Protein AF-0000000084598081 (afdb_homodimer)

Nearest PDB structures (foldseek):
  5nyl-assembly1_A  TM=6.610E-01  e=3.450E-06  Populus tremula x Populus tremuloides
  6g61-assembly1_A  TM=7.175E-01  e=1.047E-05  Arabidopsis thaliana
  6g62-assembly1_A  TM=6.930E-01  e=8.065E-06  Arabidopsis thaliana
  5nym-assembly1_A  TM=6.444E-01  e=9.044E-05  Populus tremula x Populus tremuloides
  5nyo-assembly1_A  TM=6.193E-01  e=6.111E-05  Popul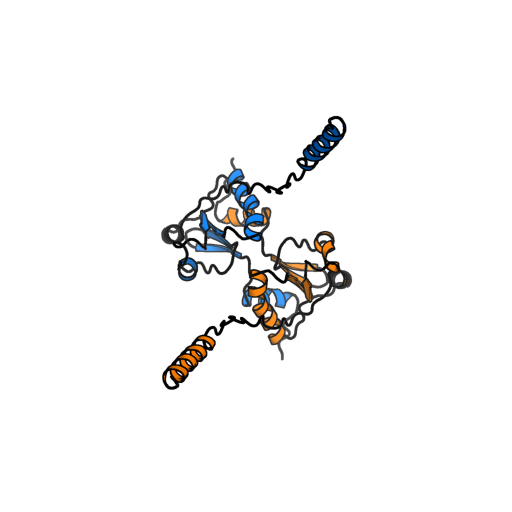us tremula x Populus tremuloides

Foldseek 3Di:
DPPVPPVPPVVPPPVPDDCPVVPVCPVLPDAPAAEDEPVVVLVCLVQQHWAKEWEDADPDPVCSVCRVVVRVVCVVPVGHYYYYYCPDPRHVCVCVSPPVQDDPTKMFGGGRSRTDDMDDPDDDDVRVVVVVCVVPVPPPPD/DPVVPPVVVVVVPPVPPDCPVVPVCPVLPDAPAAEDEPVVVLVCLVQQHWAKEWEDADPDPVCSVCRVVNRVVCVVPVGHYYYYYCPDPRHVCVCVSPPVQDDPTKMFGGGRSRTDDMDDPDDDDVRVVVVVCVVPVPPPPD

Organism: NCBI:txid1246626

Solvent-accessible surface area (backbone atoms only — not comparable to full-atom values): 16503 Å² total; per-residue (Å²): 128,69,77,74,59,62,68,66,59,64,67,63,61,64,77,68,60,72,79,63,70,72,61,77,64,69,65,74,66,80,76,72,56,44,78,51,51,51,62,57,53,49,52,38,32,74,68,38,38,61,46,36,38,37,36,36,53,92,92,35,70,60,35,60,66,40,44,60,45,55,35,50,49,29,68,75,67,69,52,77,38,38,25,31,52,54,80,41,79,83,22,62,54,38,58,70,70,66,69,69,61,87,60,61,29,27,35,40,34,17,46,58,39,38,77,76,49,68,50,49,28,63,76,54,59,68,62,49,52,57,56,47,37,72,47,45,69,69,70,68,86,120,128,70,77,70,58,62,66,62,59,62,63,62,62,62,72,68,59,71,76,63,70,70,62,76,64,69,66,76,69,80,77,70,55,46,78,49,51,51,63,56,53,49,53,38,33,74,69,38,39,59,48,37,39,36,36,33,52,92,91,35,70,61,35,60,66,39,44,61,46,54,34,50,49,29,70,74,66,68,53,76,38,40,26,31,50,54,80,40,79,85,23,64,54,38,60,70,71,66,70,69,61,86,60,63,30,29,36,41,35,17,46,58,38,38,78,76,50,68,49,49,27,63,75,54,60,67,62,49,51,56,56,48,36,74,49,46,69,69,71,68,84,123

pLDDT: mean 80.12, std 22.17, range [25.16, 98.38]

Sequence (284 aa):
MKKITVILAAILTMVFIGFVSVSNLVATEASLYKTVTSDLLKEKQENQDSFIAYFYQKNCAPCQQVRPIINDYIEETQNEVLAVDINEDENKNLLIEGFDINSTPIVIFVDSGKEQERFSSVFGEEEFKERASKVYSNDGVNMKKITVILAAILTMVFIGFVSVSNLVATEASLYKTVTSDLLKEKQENQDSFIAYFYQKNCAPCQQVRPIINDYIEETQNEVLAVDINEDENKNLLIEGFDINSTPIVIFVDSGKEQERFSSVFGEEEFKERASKVYSNDGVN

Structure (mmCIF, N/CA/C/O backbone):
data_AF-0000000084598081-model_v1
#
loop_
_entity.id
_entity.type
_entity.pdbx_description
1 polymer Thioredoxin
#
loop_
_atom_site.group_PDB
_atom_site.id
_atom_site.type_symbol
_atom_site.label_atom_id
_atom_site.label_alt_id
_atom_site.label_comp_id
_atom_site.label_asym_id
_atom_site.label_entity_id
_atom_site.label_seq_id
_atom_site.pdbx_PDB_ins_code
_atom_site.Cartn_x
_atom_site.Cartn_y
_atom_site.Cartn_z
_atom_site.occupancy
_atom_site.B_iso_or_equiv
_atom_site.auth_seq_id
_atom_site.auth_comp_id
_atom_site.auth_asym_id
_atom_site.auth_atom_id
_atom_site.pdbx_PDB_model_num
ATOM 1 N N . MET A 1 1 ? 54.438 30.906 -38.062 1 28.55 1 MET A N 1
ATOM 2 C CA . MET A 1 1 ? 54.062 31 -36.656 1 28.55 1 MET A CA 1
ATOM 3 C C . MET A 1 1 ? 52.562 31.219 -36.531 1 28.55 1 MET A C 1
ATOM 5 O O . MET A 1 1 ? 51.938 30.672 -35.625 1 28.55 1 MET A O 1
ATOM 9 N N . LYS A 1 2 ? 51.938 32.281 -37.188 1 32.69 2 LYS A N 1
ATOM 10 C CA . LYS A 1 2 ? 50.719 32.875 -36.688 1 32.69 2 LYS A CA 1
ATOM 11 C C . LYS A 1 2 ? 49.5 32.125 -37.219 1 32.69 2 LYS A C 1
ATOM 13 O O . LYS A 1 2 ? 48.406 32.25 -36.656 1 32.69 2 LYS A O 1
ATOM 18 N N . LYS A 1 3 ? 49.5 31.703 -38.406 1 41.25 3 LYS A N 1
ATOM 19 C CA . LYS A 1 3 ? 48.25 31.234 -39 1 41.25 3 LYS A CA 1
ATOM 20 C C . LYS A 1 3 ? 47.812 29.922 -38.406 1 41.25 3 LYS A C 1
ATOM 22 O O . LYS A 1 3 ? 46.719 29.422 -38.688 1 41.25 3 LYS A O 1
ATOM 27 N N . ILE A 1 4 ? 48.75 29.172 -37.875 1 40.97 4 ILE A N 1
ATOM 28 C CA . ILE A 1 4 ? 48.375 27.875 -37.344 1 40.97 4 ILE A CA 1
ATOM 29 C C . ILE A 1 4 ? 47.594 28.078 -36.031 1 40.97 4 ILE A C 1
ATOM 31 O O . ILE A 1 4 ? 47.062 27.109 -35.469 1 40.97 4 ILE A O 1
ATOM 35 N N . THR A 1 5 ? 47.625 29.359 -35.438 1 37.22 5 THR A N 1
ATOM 36 C CA . THR A 1 5 ? 47.062 29.516 -34.094 1 37.22 5 THR A CA 1
ATOM 37 C C . THR A 1 5 ? 45.562 29.609 -34.125 1 37.22 5 THR A C 1
ATOM 39 O O . THR A 1 5 ? 44.875 29.516 -33.094 1 37.22 5 THR A O 1
ATOM 42 N N . VAL A 1 6 ? 44.969 29.891 -35.312 1 41.31 6 VAL A N 1
ATOM 43 C CA . VAL A 1 6 ? 43.594 30.312 -35.25 1 41.31 6 VAL A CA 1
ATOM 44 C C . VAL A 1 6 ? 42.688 29.078 -35.125 1 41.31 6 VAL A C 1
ATOM 46 O O . VAL A 1 6 ? 41.531 29.188 -34.656 1 41.31 6 VAL A O 1
ATOM 49 N N . ILE A 1 7 ? 43.156 27.906 -35.594 1 40.94 7 ILE A N 1
ATOM 50 C CA . ILE A 1 7 ? 42.219 26.812 -35.75 1 40.94 7 ILE A CA 1
ATOM 51 C C . ILE A 1 7 ? 41.906 26.219 -34.375 1 40.94 7 ILE A C 1
ATOM 53 O O . ILE A 1 7 ? 40.875 25.562 -34.188 1 40.94 7 ILE A O 1
ATOM 57 N N . LEU A 1 8 ? 42.812 26.422 -33.406 1 41.03 8 LEU A N 1
ATOM 58 C CA . LEU A 1 8 ? 42.594 25.656 -32.188 1 41.03 8 LEU A CA 1
ATOM 59 C C . LEU A 1 8 ? 41.469 26.25 -31.375 1 41.03 8 LEU A C 1
ATOM 61 O O . LEU A 1 8 ? 40.969 25.594 -30.453 1 41.03 8 LEU A O 1
ATOM 65 N N . ALA A 1 9 ? 41.25 27.531 -31.531 1 43.12 9 ALA A N 1
ATOM 66 C CA . ALA A 1 9 ? 40.375 28.172 -30.578 1 43.12 9 ALA A CA 1
ATOM 67 C C . ALA A 1 9 ? 38.906 27.797 -30.844 1 43.12 9 ALA A C 1
ATOM 69 O O . ALA A 1 9 ? 38.094 27.781 -29.938 1 43.12 9 ALA A O 1
ATOM 70 N N . ALA A 1 10 ? 38.625 27.5 -32.094 1 43.47 10 ALA A N 1
ATOM 71 C CA . ALA A 1 10 ? 37.188 27.406 -32.375 1 43.47 10 ALA A CA 1
ATOM 72 C C . ALA A 1 10 ? 36.594 26.125 -31.781 1 43.47 10 ALA A C 1
ATOM 74 O O . ALA A 1 10 ? 35.375 26.016 -31.625 1 43.47 10 ALA A O 1
ATOM 75 N N . ILE A 1 11 ? 37.438 25.109 -31.688 1 44.22 11 ILE A N 1
ATOM 76 C CA . ILE A 1 11 ? 36.781 23.844 -31.375 1 44.22 11 ILE A CA 1
ATOM 77 C C . ILE A 1 11 ? 36.344 23.844 -29.906 1 44.22 11 ILE A C 1
ATOM 79 O O . ILE A 1 11 ? 35.625 22.969 -29.469 1 44.22 11 ILE A O 1
ATOM 83 N N . LEU A 1 12 ? 36.969 24.781 -29.109 1 40.53 12 LEU A N 1
ATOM 84 C CA . LEU A 1 12 ? 36.719 24.625 -27.688 1 40.53 12 LEU A CA 1
ATOM 85 C C . LEU A 1 12 ? 35.281 24.984 -27.344 1 40.53 12 LEU A C 1
ATOM 87 O O . LEU A 1 12 ? 34.781 24.578 -26.281 1 40.53 12 LEU A O 1
ATOM 91 N N . THR A 1 13 ? 34.75 25.969 -28.094 1 45.19 13 THR A N 1
ATOM 92 C CA . THR A 1 13 ? 33.531 26.547 -27.531 1 45.19 13 THR A CA 1
ATOM 93 C C . THR A 1 13 ? 32.375 25.547 -27.609 1 45.19 13 THR A C 1
ATOM 95 O O . THR A 1 13 ? 31.344 25.734 -26.953 1 45.19 13 THR A O 1
AT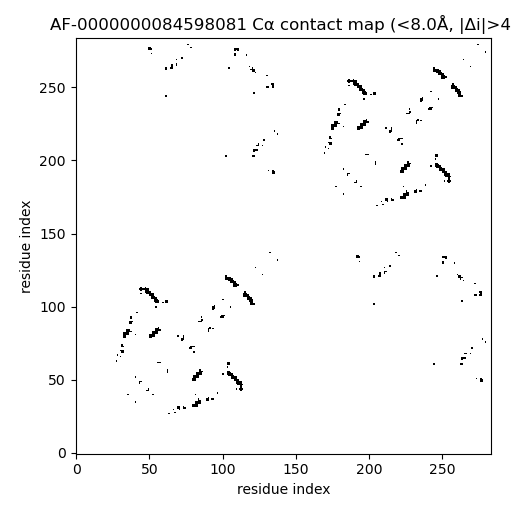OM 98 N N . MET A 1 14 ? 32.375 24.703 -28.672 1 40.72 14 MET A N 1
ATOM 99 C CA . MET A 1 14 ? 31.062 24.109 -28.891 1 40.72 14 MET A CA 1
ATOM 100 C C . MET A 1 14 ? 30.703 23.156 -27.75 1 40.72 14 MET A C 1
ATOM 102 O O . MET A 1 14 ? 29.594 22.625 -27.719 1 40.72 14 MET A O 1
ATOM 106 N N . VAL A 1 15 ? 31.75 22.5 -27.281 1 44.03 15 VAL A N 1
ATOM 107 C CA . VAL A 1 15 ? 31.344 21.406 -26.406 1 44.03 15 VAL A CA 1
ATOM 108 C C . VAL A 1 15 ? 30.672 21.969 -25.156 1 44.03 15 VAL A C 1
ATOM 110 O O . VAL A 1 15 ? 30.281 21.203 -24.266 1 44.03 15 VAL A O 1
ATOM 113 N N . PHE A 1 16 ? 30.766 23.266 -24.938 1 41.84 16 PHE A N 1
ATOM 114 C CA . PHE A 1 16 ? 30.125 23.672 -23.703 1 41.84 16 PHE A CA 1
ATOM 115 C C . PHE A 1 16 ? 28.625 23.469 -23.781 1 41.84 16 PHE A C 1
ATOM 117 O O . PHE A 1 16 ? 27.875 23.906 -22.891 1 41.84 16 PHE A O 1
ATOM 124 N N . ILE A 1 17 ? 28.125 23.312 -25.047 1 41.38 17 ILE A N 1
ATOM 125 C CA . ILE A 1 17 ? 26.672 23.453 -25.016 1 41.38 17 ILE A CA 1
ATOM 126 C C . ILE A 1 17 ? 26.078 22.547 -23.953 1 41.38 17 ILE A C 1
ATOM 128 O O . ILE A 1 17 ? 25.297 22.984 -23.109 1 41.38 17 ILE A O 1
ATOM 132 N N . GLY A 1 18 ? 25.391 21.438 -24.453 1 39.31 18 GLY A N 1
ATOM 133 C CA . GLY A 1 18 ? 24.047 20.906 -24.312 1 39.31 18 GLY A CA 1
ATOM 134 C C . GLY A 1 18 ? 23.891 19.984 -23.125 1 39.31 18 GLY A C 1
ATOM 135 O O . GLY A 1 18 ? 23.016 19.125 -23.109 1 39.31 18 GLY A O 1
ATOM 136 N N . PHE A 1 19 ? 25.031 19.766 -22.391 1 42.75 19 PHE A N 1
ATOM 137 C CA . PHE A 1 19 ? 24.562 18.844 -21.344 1 42.75 19 PHE A CA 1
ATOM 138 C C . PHE A 1 19 ? 23.484 19.484 -20.5 1 42.75 19 PHE A C 1
ATOM 140 O O . PHE A 1 19 ? 23.781 20.188 -19.516 1 42.75 19 PHE A O 1
ATOM 147 N N . VAL A 1 20 ? 22.531 20.234 -21.078 1 41.41 20 VAL A N 1
ATOM 148 C CA . VAL A 1 20 ? 21.328 20.422 -20.266 1 41.41 20 VAL A CA 1
ATOM 149 C C . VAL A 1 20 ? 21.016 19.125 -19.516 1 41.41 20 VAL A C 1
ATOM 151 O O . VAL A 1 20 ? 20.688 18.109 -20.141 1 41.41 20 VAL A O 1
ATOM 154 N N . SER A 1 21 ? 21.891 18.781 -18.578 1 40.78 21 SER A N 1
ATOM 155 C CA . SER A 1 21 ? 21.25 17.875 -17.625 1 40.78 21 SER A CA 1
ATOM 156 C C . SER A 1 21 ? 19.766 18.172 -17.516 1 40.78 21 SER A C 1
ATOM 158 O O . SER A 1 21 ? 19.359 19.172 -16.922 1 40.78 21 SER A O 1
ATOM 160 N N . VAL A 1 22 ? 18.906 17.938 -18.516 1 39.53 22 VAL A N 1
ATOM 161 C CA . VAL A 1 22 ? 17.516 17.734 -18.125 1 39.53 22 VAL A CA 1
ATOM 162 C C . VAL A 1 22 ? 17.453 17.031 -16.766 1 39.53 22 VAL A C 1
ATOM 164 O O . VAL A 1 22 ? 17.562 15.812 -16.688 1 39.53 22 VAL A O 1
ATOM 167 N N . SER A 1 23 ? 18.234 17.562 -15.75 1 41.38 23 SER A N 1
ATOM 168 C CA . SER A 1 23 ? 17.609 17.203 -14.477 1 41.38 23 SER A CA 1
ATOM 169 C C . SER A 1 23 ? 16.094 17.141 -14.602 1 41.38 23 SER A C 1
ATOM 171 O O . SER A 1 23 ? 15.461 18.109 -15.039 1 41.38 23 SER A O 1
ATOM 173 N N . ASN A 1 24 ? 15.57 16.172 -15.203 1 42.72 24 ASN A N 1
ATOM 174 C CA . ASN A 1 24 ? 14.18 15.992 -14.82 1 42.72 24 ASN A CA 1
ATOM 175 C C . ASN A 1 24 ? 13.898 16.578 -13.43 1 42.72 24 ASN A C 1
ATOM 177 O O . ASN A 1 24 ? 14.172 15.93 -12.422 1 42.72 24 ASN A O 1
ATOM 181 N N . LEU A 1 25 ? 14.141 17.812 -13.211 1 38.75 25 LEU A N 1
ATOM 182 C CA . LEU A 1 25 ? 13.531 18.531 -12.102 1 38.75 25 LEU A CA 1
ATOM 183 C C . LEU A 1 25 ? 12.078 18.109 -11.914 1 38.75 25 LEU A C 1
ATOM 185 O O . LEU A 1 25 ? 11.188 18.625 -12.594 1 38.75 25 LEU A O 1
ATOM 189 N N . VAL A 1 26 ? 11.727 16.953 -12.102 1 44.59 26 VAL A N 1
ATOM 190 C CA . VAL A 1 26 ? 10.461 16.781 -11.406 1 44.59 26 VAL A CA 1
ATOM 191 C C . VAL A 1 26 ? 10.422 17.672 -10.164 1 44.59 26 VAL A C 1
ATOM 193 O O . VAL A 1 26 ? 11.164 17.438 -9.203 1 44.59 26 VAL A O 1
ATOM 196 N N . ALA A 1 27 ? 10.586 18.938 -10.305 1 45.28 27 ALA A N 1
ATOM 197 C CA . ALA A 1 27 ? 10.391 19.938 -9.25 1 45.28 27 ALA A CA 1
ATOM 198 C C . ALA A 1 27 ? 9.508 19.375 -8.133 1 45.28 27 ALA A C 1
ATOM 200 O O . ALA A 1 27 ? 8.383 18.938 -8.391 1 45.28 27 ALA A O 1
ATOM 201 N N . THR A 1 28 ? 10.078 18.609 -7.211 1 59.62 28 THR A N 1
ATOM 202 C CA . THR A 1 28 ? 9.398 18.172 -5.996 1 59.62 28 THR A CA 1
ATOM 203 C C . THR A 1 28 ? 8.367 19.219 -5.551 1 59.62 28 THR A C 1
ATOM 205 O O . THR A 1 28 ? 8.719 20.344 -5.238 1 59.62 28 THR A O 1
ATOM 208 N N . GLU A 1 29 ? 7.312 19.328 -6.23 1 68.12 29 GLU A N 1
ATOM 209 C CA . GLU A 1 29 ? 6.242 20.219 -5.801 1 68.12 29 GLU A CA 1
ATOM 210 C C . GLU A 1 29 ? 6.219 20.359 -4.281 1 68.12 29 GLU A C 1
ATOM 212 O O . GLU A 1 29 ? 6.516 19.406 -3.561 1 68.12 29 GLU A O 1
ATOM 217 N N . ALA A 1 30 ? 6.277 21.625 -3.896 1 86.25 30 ALA A N 1
ATOM 218 C CA . ALA A 1 30 ? 6.176 21.938 -2.471 1 86.25 30 ALA A CA 1
ATOM 219 C C . ALA A 1 30 ? 5.023 21.172 -1.827 1 86.25 30 ALA A C 1
ATOM 221 O O . ALA A 1 30 ? 3.963 21.016 -2.436 1 86.25 30 ALA A O 1
ATOM 222 N N . SER A 1 31 ? 5.34 20.578 -0.771 1 94.94 31 SER A N 1
ATOM 223 C CA . SER A 1 31 ? 4.289 19.891 -0.026 1 94.94 31 SER A CA 1
ATOM 224 C C . SER A 1 31 ? 3.326 20.875 0.618 1 94.94 31 SER A C 1
ATOM 226 O O . SER A 1 31 ? 3.744 21.938 1.095 1 94.94 31 SER A O 1
ATOM 228 N N . LEU A 1 32 ? 1.991 20.562 0.593 1 97.19 32 LEU A N 1
ATOM 229 C CA . LEU A 1 32 ? 0.979 21.438 1.18 1 97.19 32 LEU A CA 1
ATOM 230 C C . LEU A 1 32 ? 0.526 20.906 2.535 1 97.19 32 LEU A C 1
ATOM 232 O O . LEU A 1 32 ? -0.215 21.578 3.254 1 97.19 32 LEU A O 1
ATOM 236 N N . TYR A 1 33 ? 1.023 19.719 2.857 1 98.19 33 TYR A N 1
ATOM 237 C CA . TYR A 1 33 ? 0.673 19.172 4.16 1 98.19 33 TYR A CA 1
ATOM 238 C C . TYR A 1 33 ? 1.432 19.875 5.277 1 98.19 33 TYR A C 1
ATOM 240 O O . TYR A 1 33 ? 2.471 20.5 5.031 1 98.19 33 TYR A O 1
ATOM 248 N N . LYS A 1 34 ? 0.862 19.812 6.477 1 98.12 34 LYS A N 1
ATOM 249 C CA . LYS A 1 34 ? 1.492 20.406 7.652 1 98.12 34 LYS A CA 1
ATOM 250 C C . LYS A 1 34 ? 2.381 19.391 8.367 1 98.12 34 LYS A C 1
ATOM 252 O O . LYS A 1 34 ? 1.892 18.391 8.898 1 98.12 34 LYS A O 1
ATOM 257 N N . THR A 1 35 ? 3.609 19.688 8.445 1 97.25 35 THR A N 1
ATOM 258 C CA . THR A 1 35 ? 4.527 18.781 9.133 1 97.25 35 THR A CA 1
ATOM 259 C C . THR A 1 35 ? 4.402 18.938 10.648 1 97.25 35 THR A C 1
ATOM 261 O O . THR A 1 35 ? 4.414 20.062 11.164 1 97.25 35 THR A O 1
ATOM 264 N N . VAL A 1 36 ? 4.25 17.797 11.305 1 96.81 36 VAL A N 1
ATOM 265 C CA . VAL A 1 36 ? 4.094 17.797 12.758 1 96.81 36 VAL A CA 1
ATOM 266 C C . VAL A 1 36 ? 4.934 16.672 13.359 1 96.81 36 VAL A C 1
ATOM 268 O O . VAL A 1 36 ? 5.57 15.906 12.641 1 96.81 36 VAL A O 1
ATOM 271 N N . THR A 1 37 ? 4.953 16.609 14.734 1 94.56 37 THR A N 1
ATOM 272 C CA . THR A 1 37 ? 5.625 15.539 15.453 1 94.56 37 THR A CA 1
ATOM 273 C C . THR A 1 37 ? 4.637 14.445 15.836 1 94.56 37 THR A C 1
ATOM 275 O O . THR A 1 37 ? 3.426 14.672 15.859 1 94.56 37 THR A O 1
ATOM 278 N N . SER A 1 38 ? 5.219 13.312 16.109 1 93.94 38 SER A N 1
ATOM 279 C CA . SER A 1 38 ? 4.375 12.219 16.562 1 93.94 38 SER A CA 1
ATOM 280 C C . SER A 1 38 ? 3.703 12.562 17.891 1 93.94 38 SER A C 1
ATOM 282 O O . SER A 1 38 ? 2.578 12.133 18.156 1 93.94 38 SER A O 1
ATOM 284 N N . ASP A 1 39 ? 4.359 13.359 18.719 1 92.81 39 ASP A N 1
ATOM 285 C CA . ASP A 1 39 ? 3.793 13.766 20 1 92.81 39 ASP A CA 1
ATOM 286 C C . ASP A 1 39 ? 2.527 14.602 19.797 1 92.81 39 ASP A C 1
ATOM 288 O O . ASP A 1 39 ? 1.539 14.414 20.516 1 92.81 39 ASP A O 1
ATOM 292 N N . LEU A 1 40 ? 2.6 15.492 18.891 1 94.56 40 LEU A N 1
ATOM 293 C CA . LEU A 1 40 ? 1.422 16.312 18.609 1 94.56 40 LEU A CA 1
ATOM 294 C C . LEU A 1 40 ? 0.262 15.445 18.125 1 94.56 40 LEU A C 1
ATOM 296 O O . LEU A 1 40 ? -0.888 15.672 18.516 1 94.56 40 LEU A O 1
ATOM 300 N N . LEU A 1 41 ? 0.547 14.492 17.281 1 94.94 41 LEU A N 1
ATOM 301 C CA . LEU A 1 41 ? -0.503 13.609 16.797 1 94.94 41 LEU A CA 1
ATOM 302 C C . LEU A 1 41 ? -1.151 12.844 17.938 1 94.94 41 LEU A C 1
ATOM 304 O O . LEU A 1 41 ? -2.373 12.688 17.984 1 94.94 41 LEU A O 1
ATOM 308 N N . LYS A 1 42 ? -0.336 12.398 18.828 1 93.06 42 LYS A N 1
ATOM 309 C CA . LYS A 1 42 ? -0.849 11.656 19.984 1 93.06 42 LYS A CA 1
ATOM 310 C C . LYS A 1 42 ? -1.749 12.539 20.844 1 93.06 42 LYS A C 1
ATOM 312 O O . LYS A 1 42 ? -2.801 12.094 21.312 1 93.06 42 LYS A O 1
ATOM 317 N N . GLU A 1 43 ? -1.269 13.672 21.078 1 95.19 43 GLU A N 1
ATOM 318 C CA . GLU A 1 43 ? -2.078 14.625 21.844 1 95.19 43 GLU A CA 1
ATOM 319 C C . GLU A 1 43 ? -3.436 14.844 21.172 1 95.19 43 GLU A C 1
ATOM 321 O O . GLU A 1 43 ? -4.469 14.844 21.844 1 95.19 43 GLU A O 1
ATOM 326 N N . LYS A 1 44 ? -3.422 14.984 19.844 1 96.38 44 LYS A N 1
ATOM 327 C CA . LYS A 1 44 ? -4.664 15.18 19.109 1 96.38 44 LYS A CA 1
ATOM 328 C C . LYS A 1 44 ? -5.578 13.961 19.234 1 96.38 44 LYS A C 1
ATOM 330 O O . LYS A 1 44 ? -6.797 14.109 19.359 1 96.38 44 LYS A O 1
ATOM 335 N N . GLN A 1 45 ? -4.973 12.852 19.188 1 94.62 45 GLN A N 1
ATOM 336 C CA . GLN A 1 45 ? -5.75 11.633 19.328 1 94.62 45 GLN A CA 1
ATOM 337 C C . GLN A 1 45 ? -6.383 11.555 20.719 1 94.62 45 GLN A C 1
ATOM 339 O O . GLN A 1 45 ? -7.562 11.211 20.859 1 94.62 45 GLN A O 1
ATOM 344 N N . GLU A 1 46 ? -5.621 11.836 21.703 1 94.69 46 GLU A N 1
ATOM 345 C CA . GLU A 1 46 ? -6.094 11.789 23.078 1 94.69 46 GLU A CA 1
ATOM 346 C C . GLU A 1 46 ? -7.203 12.812 23.328 1 94.69 46 GLU A C 1
ATOM 348 O O . GLU A 1 46 ? -8.109 12.578 24.125 1 94.69 46 GLU A O 1
ATOM 353 N N . ASN A 1 47 ? -7.109 13.898 22.625 1 97.88 47 ASN A N 1
ATOM 354 C CA . ASN A 1 47 ? -8.125 14.945 22.734 1 97.88 47 ASN A CA 1
ATOM 355 C C . ASN A 1 47 ? -9.359 14.617 21.891 1 97.88 47 ASN A C 1
ATOM 357 O O . ASN A 1 47 ? -10.25 15.453 21.75 1 97.88 47 ASN A O 1
ATOM 361 N N . GLN A 1 48 ? -9.359 13.438 21.266 1 97.38 48 GLN A N 1
ATOM 362 C CA . GLN A 1 48 ? -10.469 12.93 20.469 1 97.38 48 GLN A CA 1
ATOM 363 C C . GLN A 1 48 ? -10.727 13.805 19.25 1 97.38 48 GLN A C 1
ATOM 365 O O . GLN A 1 48 ? -11.875 13.992 18.844 1 97.38 48 GLN A O 1
ATOM 370 N N . ASP A 1 49 ? -9.609 14.414 18.719 1 97.25 49 ASP A N 1
ATOM 371 C CA . ASP A 1 49 ? -9.719 15.203 17.5 1 97.25 49 ASP A CA 1
ATOM 372 C C . ASP A 1 49 ? -9.867 14.297 16.281 1 97.25 49 ASP A C 1
ATOM 374 O O . ASP A 1 49 ? -9.445 13.141 16.297 1 97.25 49 ASP A O 1
ATOM 378 N N . SER A 1 50 ? -10.516 14.836 15.211 1 97.5 50 SER A N 1
ATOM 379 C CA . SER A 1 50 ? -10.484 14.227 13.891 1 97.5 50 SER A CA 1
ATOM 380 C C . SER A 1 50 ? -9.352 14.797 13.039 1 97.5 50 SER A C 1
ATOM 382 O O . SER A 1 50 ? -9.156 16.016 13.008 1 97.5 50 SER A O 1
ATOM 384 N N . PHE A 1 51 ? -8.617 13.852 12.461 1 97.69 51 PHE A N 1
ATOM 385 C CA . PHE A 1 51 ? -7.527 14.32 11.617 1 97.69 51 PHE A CA 1
ATOM 386 C C . PHE A 1 51 ? -7.102 13.242 10.633 1 97.69 51 PHE A C 1
ATOM 388 O O . PHE A 1 51 ? -7.469 12.078 10.781 1 97.69 51 PHE A O 1
ATOM 395 N N . ILE A 1 52 ? -6.461 13.633 9.602 1 98.12 52 ILE A N 1
ATOM 396 C CA . ILE A 1 52 ? -5.742 12.773 8.672 1 98.12 52 ILE A CA 1
ATOM 397 C C . ILE A 1 52 ? -4.238 12.93 8.883 1 98.12 52 ILE A C 1
ATOM 399 O O . ILE A 1 52 ? -3.725 14.047 8.93 1 98.12 52 ILE A O 1
ATOM 403 N N . ALA A 1 53 ? -3.582 11.766 9.117 1 97.94 53 ALA A N 1
ATOM 404 C CA . ALA A 1 53 ? -2.135 11.805 9.305 1 97.94 53 ALA A CA 1
ATOM 405 C C . ALA A 1 53 ? -1.419 11.039 8.195 1 97.94 53 ALA A C 1
ATOM 407 O O . ALA A 1 53 ? -1.819 9.93 7.836 1 97.94 53 ALA A O 1
ATOM 408 N N . TYR A 1 54 ? -0.442 11.648 7.672 1 97.94 54 TYR A N 1
ATOM 409 C CA . TYR A 1 54 ? 0.404 11.133 6.602 1 97.94 54 TYR A CA 1
ATOM 410 C C . TYR A 1 54 ? 1.818 10.867 7.102 1 97.94 54 TYR A C 1
ATOM 412 O O . TYR A 1 54 ? 2.506 11.789 7.551 1 97.94 54 TYR A O 1
ATOM 420 N N . PHE A 1 55 ? 2.236 9.586 7.078 1 96.19 55 PHE A N 1
ATOM 421 C CA . PHE A 1 55 ? 3.584 9.188 7.469 1 96.19 55 PHE A CA 1
ATOM 422 C C . PHE A 1 55 ? 4.461 8.977 6.242 1 96.19 55 PHE A C 1
ATOM 424 O O . PHE A 1 55 ? 4.125 8.18 5.363 1 96.19 55 PHE A O 1
ATOM 431 N N . TYR A 1 56 ? 5.586 9.68 6.254 1 94.44 56 TYR A N 1
ATOM 432 C CA . TYR A 1 56 ? 6.441 9.68 5.07 1 94.44 56 TYR A CA 1
ATOM 433 C C . TYR A 1 56 ? 7.914 9.727 5.465 1 94.44 56 TYR A C 1
ATOM 435 O O . TYR A 1 56 ? 8.24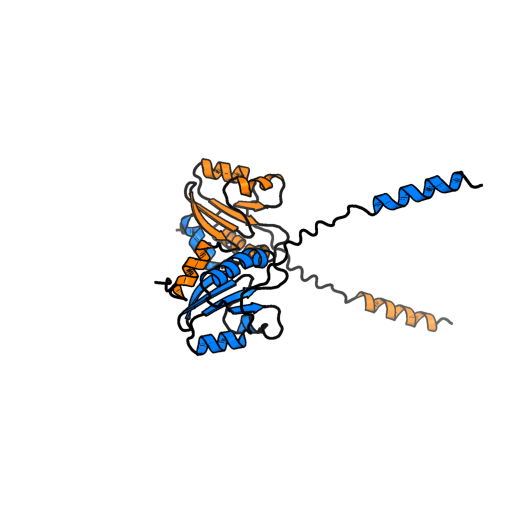2 9.836 6.648 1 94.44 56 TYR A O 1
ATOM 443 N N . GLN A 1 57 ? 8.734 9.547 4.375 1 90.94 57 GLN A N 1
ATOM 444 C CA . GLN A 1 57 ? 10.156 9.836 4.465 1 90.94 57 GLN A CA 1
ATOM 445 C C . GLN A 1 57 ? 10.688 10.422 3.156 1 90.94 57 GLN A C 1
ATOM 447 O O . GLN A 1 57 ? 10.078 10.234 2.1 1 90.94 57 GLN A O 1
ATOM 452 N N . LYS A 1 58 ? 11.75 11.195 3.232 1 86.62 58 LYS A N 1
ATOM 453 C CA . LYS A 1 58 ? 12.227 12.023 2.131 1 86.62 58 LYS A CA 1
ATOM 454 C C . LYS A 1 58 ? 12.742 11.172 0.976 1 86.62 58 LYS A C 1
ATOM 456 O O . LYS A 1 58 ? 12.531 11.508 -0.192 1 86.62 58 LYS A O 1
ATOM 461 N N . ASN A 1 59 ? 13.352 10.078 1.147 1 81.19 59 ASN A N 1
ATOM 462 C CA . ASN A 1 59 ? 13.945 9.258 0.1 1 81.19 59 ASN A CA 1
ATOM 463 C C . ASN A 1 59 ? 13.062 8.062 -0.241 1 81.19 59 ASN A C 1
ATOM 465 O O . ASN A 1 59 ? 13.523 6.918 -0.222 1 81.19 59 ASN A O 1
ATOM 469 N N . CYS A 1 60 ? 11.859 8.383 -0.488 1 83.25 60 CYS A N 1
ATOM 470 C CA . CYS A 1 60 ? 10.93 7.301 -0.789 1 83.25 60 CYS A CA 1
ATOM 471 C C . CYS A 1 60 ? 10.164 7.582 -2.074 1 83.25 60 CYS A C 1
ATOM 473 O O . CYS A 1 60 ? 9.422 8.562 -2.156 1 83.25 60 CYS A O 1
ATOM 475 N N . ALA A 1 61 ? 10.289 6.773 -3.08 1 81.31 61 ALA A N 1
ATOM 476 C CA . ALA A 1 61 ? 9.672 6.973 -4.383 1 81.31 61 ALA A CA 1
ATOM 477 C C . ALA A 1 61 ? 8.148 6.902 -4.281 1 81.31 61 ALA A C 1
ATOM 479 O O . ALA A 1 61 ? 7.445 7.773 -4.801 1 81.31 61 ALA A O 1
ATOM 480 N N . PRO A 1 62 ? 7.641 5.895 -3.6 1 87.75 62 PRO A N 1
ATOM 481 C CA . PRO A 1 62 ? 6.184 5.879 -3.457 1 87.75 62 PRO A CA 1
ATOM 482 C C . PRO A 1 62 ? 5.648 7.113 -2.736 1 87.75 62 PRO A C 1
ATOM 484 O O . PRO A 1 62 ? 4.555 7.594 -3.055 1 87.75 62 PRO A O 1
ATOM 487 N N . CYS A 1 63 ? 6.289 7.645 -1.772 1 91.94 63 CYS A N 1
ATOM 488 C CA . CYS A 1 63 ? 5.875 8.875 -1.104 1 91.94 63 CYS A CA 1
ATOM 489 C C . CYS A 1 63 ? 5.797 10.031 -2.092 1 91.94 63 CYS A C 1
ATOM 491 O O . CYS A 1 63 ? 4.871 10.844 -2.033 1 91.94 63 CYS A O 1
ATOM 493 N N . GLN A 1 64 ? 6.773 10.055 -2.938 1 89.25 64 GLN A N 1
ATOM 494 C CA . GLN A 1 64 ? 6.777 11.086 -3.965 1 89.25 64 GLN A CA 1
ATOM 495 C C . GLN A 1 64 ? 5.586 10.93 -4.906 1 89.25 64 GLN A C 1
ATOM 497 O O . GLN A 1 64 ? 5.012 11.922 -5.359 1 89.25 64 GLN A O 1
ATOM 502 N N . GLN A 1 65 ? 5.254 9.773 -5.148 1 88.5 65 GLN A N 1
ATOM 503 C CA . GLN A 1 65 ? 4.152 9.477 -6.055 1 88.5 65 GLN A CA 1
ATOM 504 C C . GLN A 1 65 ? 2.818 9.945 -5.48 1 88.5 65 GLN A C 1
ATOM 506 O O . GLN A 1 65 ? 1.957 10.438 -6.211 1 88.5 65 GLN A O 1
ATOM 511 N N . VAL A 1 66 ? 2.666 9.867 -4.195 1 94.44 66 VAL A N 1
ATOM 512 C CA . VAL A 1 66 ? 1.352 10.156 -3.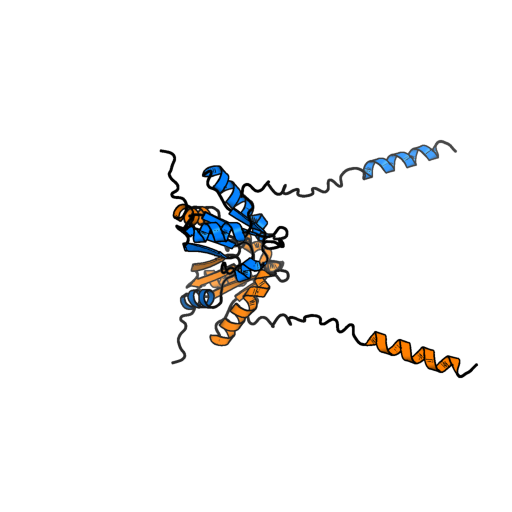629 1 94.44 66 VAL A CA 1
ATOM 513 C C . VAL A 1 66 ? 1.291 11.609 -3.174 1 94.44 66 VAL A C 1
ATOM 515 O O . VAL A 1 66 ? 0.209 12.141 -2.914 1 94.44 66 VAL A O 1
ATOM 518 N N . ARG A 1 67 ? 2.355 12.281 -3.082 1 95.38 67 ARG A N 1
ATOM 519 C CA . ARG A 1 67 ? 2.381 13.664 -2.613 1 95.38 67 ARG A CA 1
ATOM 520 C C . ARG A 1 67 ? 1.422 14.531 -3.42 1 95.38 67 ARG A C 1
ATOM 522 O O . ARG A 1 67 ? 0.627 15.281 -2.85 1 95.38 67 ARG A O 1
ATOM 529 N N . PRO A 1 68 ? 1.433 14.445 -4.754 1 95.69 68 PRO A N 1
ATOM 530 C CA . PRO A 1 68 ? 0.498 15.273 -5.516 1 95.69 68 PRO A CA 1
ATOM 531 C C . PRO A 1 68 ? -0.963 14.977 -5.184 1 95.69 68 PRO A C 1
ATOM 533 O O . PRO A 1 68 ? -1.808 15.875 -5.234 1 95.69 68 PRO A O 1
ATOM 536 N N . ILE A 1 69 ? -1.27 13.852 -4.875 1 96.06 69 ILE A N 1
ATOM 537 C CA . ILE A 1 69 ? -2.627 13.461 -4.516 1 96.06 69 ILE A CA 1
ATOM 538 C C . ILE A 1 69 ? -3.047 14.164 -3.229 1 96.06 69 ILE A C 1
ATOM 540 O O . ILE A 1 69 ? -4.145 14.719 -3.146 1 96.06 69 ILE A O 1
ATOM 544 N N . ILE A 1 70 ? -2.137 14.148 -2.287 1 97.5 70 ILE A N 1
ATOM 545 C CA . ILE A 1 70 ? -2.396 14.789 -1.004 1 97.5 70 ILE A CA 1
ATOM 546 C C . ILE A 1 70 ? -2.486 16.297 -1.194 1 97.5 70 ILE A C 1
ATOM 548 O O . ILE A 1 70 ? -3.389 16.953 -0.661 1 97.5 70 ILE A O 1
ATOM 552 N N . ASN A 1 71 ? -1.599 16.844 -1.986 1 97.5 71 ASN A N 1
ATOM 553 C CA . ASN A 1 71 ? -1.619 18.266 -2.283 1 97.5 71 ASN A CA 1
ATOM 554 C C . ASN A 1 71 ? -2.93 18.688 -2.945 1 97.5 71 ASN A C 1
ATOM 556 O O . ASN A 1 71 ? -3.545 19.672 -2.545 1 97.5 71 ASN A O 1
ATOM 560 N N . ASP A 1 72 ? -3.318 17.906 -3.906 1 96.69 72 ASP A N 1
ATOM 561 C CA . ASP A 1 72 ? -4.555 18.219 -4.617 1 96.69 72 ASP A CA 1
ATOM 562 C C . ASP A 1 72 ? -5.754 18.188 -3.674 1 96.69 72 ASP A C 1
ATOM 564 O O . ASP A 1 72 ? -6.633 19.047 -3.752 1 96.69 72 ASP A O 1
ATOM 568 N N . TYR A 1 73 ? -5.762 17.266 -2.826 1 96.94 73 TYR A N 1
ATOM 569 C CA . TYR A 1 73 ? -6.832 17.172 -1.843 1 96.94 73 TYR A CA 1
ATOM 570 C C . TYR A 1 73 ? -6.875 18.406 -0.956 1 96.94 73 TYR A C 1
ATOM 572 O O . TYR A 1 73 ? -7.941 18.984 -0.721 1 96.94 73 TYR A O 1
ATOM 580 N N . ILE A 1 74 ? -5.707 18.797 -0.486 1 96.94 74 ILE A N 1
ATOM 581 C CA . ILE A 1 74 ? -5.621 19.953 0.394 1 96.94 74 ILE A CA 1
ATOM 582 C C . ILE A 1 74 ? -6.055 21.203 -0.361 1 96.94 74 ILE A C 1
ATOM 584 O O . ILE A 1 74 ? -6.816 22.031 0.166 1 96.94 74 ILE A O 1
ATOM 588 N N . GLU A 1 75 ? -5.602 21.297 -1.518 1 95.62 75 GLU A N 1
ATOM 589 C CA . GLU A 1 75 ? -5.938 22.469 -2.332 1 95.62 75 GLU A CA 1
ATOM 590 C C . GLU A 1 75 ? -7.438 22.547 -2.592 1 95.62 75 GLU A C 1
ATOM 592 O O . GLU A 1 75 ? -8.039 23.609 -2.482 1 95.62 75 GLU A O 1
ATOM 597 N N . GLU A 1 76 ? -8.008 21.5 -2.877 1 95.44 76 GLU A N 1
ATOM 598 C CA . GLU A 1 76 ? -9.414 21.438 -3.266 1 95.44 76 GLU A CA 1
ATOM 599 C C . GLU A 1 76 ? -10.328 21.625 -2.059 1 95.44 76 GLU A C 1
ATOM 601 O O . GLU A 1 76 ? -11.391 22.25 -2.168 1 95.44 76 GLU A O 1
ATOM 606 N N . THR A 1 77 ? -9.945 21.141 -0.862 1 95.38 77 THR A N 1
ATOM 607 C CA . THR A 1 77 ? -10.875 21.078 0.261 1 95.38 77 THR A CA 1
ATOM 608 C C . THR A 1 77 ? -10.477 22.062 1.354 1 95.38 77 THR A C 1
ATOM 610 O O . THR A 1 77 ? -11.273 22.359 2.242 1 95.38 77 THR A O 1
ATOM 613 N N . GLN A 1 78 ? -9.242 22.453 1.355 1 95.19 78 GLN A N 1
ATOM 614 C CA . GLN A 1 78 ? -8.656 23.312 2.385 1 95.19 78 GLN A CA 1
ATOM 615 C C . GLN A 1 78 ? -8.578 22.578 3.725 1 95.19 78 GLN A C 1
ATOM 617 O O . GLN A 1 78 ? -8.352 23.203 4.762 1 95.19 78 GLN A O 1
ATOM 622 N N . ASN A 1 79 ? -8.844 21.297 3.672 1 96.56 79 ASN A N 1
ATOM 623 C CA . ASN A 1 79 ? -8.641 20.5 4.871 1 96.56 79 ASN A CA 1
ATOM 624 C C . ASN A 1 79 ? -7.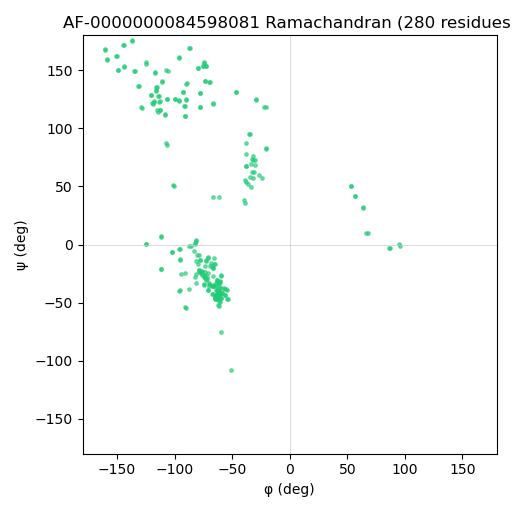152 20.297 5.16 1 96.56 79 ASN A C 1
ATOM 626 O O . ASN A 1 79 ? -6.34 20.219 4.238 1 96.56 79 ASN A O 1
ATOM 630 N N . GLU A 1 80 ? -6.902 20.094 6.438 1 96.56 80 GLU A N 1
ATOM 631 C CA . GLU A 1 80 ? -5.523 19.875 6.852 1 96.56 80 GLU A CA 1
ATOM 632 C C . GLU A 1 80 ? -5.156 18.391 6.812 1 96.56 80 GLU A C 1
ATOM 634 O O . GLU A 1 80 ? -5.965 17.531 7.184 1 96.56 80 GLU A O 1
ATOM 639 N N . VAL A 1 81 ? -3.979 18.156 6.344 1 98.38 81 VAL A N 1
ATOM 640 C CA . VAL A 1 81 ? -3.334 16.859 6.496 1 98.38 81 VAL A CA 1
ATOM 641 C C . VAL A 1 81 ? -2.049 17 7.305 1 98.38 81 VAL A C 1
ATOM 643 O O . VAL A 1 81 ? -1.185 17.812 6.965 1 98.38 81 VAL A O 1
ATOM 646 N N . LEU A 1 82 ? -1.976 16.25 8.414 1 98.38 82 LEU A N 1
ATOM 647 C CA . LEU A 1 82 ? -0.809 16.281 9.289 1 98.38 82 LEU A CA 1
ATOM 648 C C . LEU A 1 82 ? 0.221 15.242 8.859 1 98.38 82 LEU A C 1
ATOM 650 O O . LEU A 1 82 ? -0.098 14.055 8.742 1 98.38 82 LEU A O 1
ATOM 654 N N . ALA A 1 83 ? 1.401 15.727 8.625 1 98 83 ALA A N 1
ATOM 655 C CA . ALA A 1 83 ? 2.418 14.82 8.094 1 98 83 ALA A CA 1
ATOM 656 C C . ALA A 1 83 ? 3.561 14.641 9.094 1 98 83 ALA A C 1
ATOM 658 O O . ALA A 1 83 ? 4.016 15.602 9.711 1 98 83 ALA A O 1
ATOM 659 N N . VAL A 1 84 ? 3.975 13.391 9.258 1 96.56 84 VAL A N 1
ATOM 660 C CA . VAL A 1 84 ? 5.066 13.047 10.156 1 96.56 84 VAL A CA 1
ATOM 661 C C . VAL A 1 84 ? 6.203 12.391 9.375 1 96.56 84 VAL A C 1
ATOM 663 O O . VAL A 1 84 ? 5.992 11.391 8.688 1 96.56 84 VAL A O 1
ATOM 666 N N . ASP A 1 85 ? 7.34 12.992 9.461 1 95.25 85 ASP A N 1
ATOM 667 C CA . ASP A 1 85 ? 8.555 12.359 8.953 1 95.25 85 ASP A CA 1
ATOM 668 C C . ASP A 1 85 ? 9.07 11.305 9.922 1 95.25 85 ASP A C 1
ATOM 670 O O . ASP A 1 85 ? 9.555 11.633 11.008 1 95.25 85 ASP A O 1
ATOM 674 N N . ILE A 1 86 ? 9.117 10.078 9.453 1 92.56 86 ILE A N 1
ATOM 675 C CA . ILE A 1 86 ? 9.352 8.984 10.383 1 92.56 86 ILE A CA 1
ATOM 676 C C . ILE A 1 86 ? 10.836 8.922 10.734 1 92.56 86 ILE A C 1
ATOM 678 O O . ILE A 1 86 ? 11.227 8.25 11.695 1 92.56 86 ILE A O 1
ATOM 682 N N . ASN A 1 87 ? 11.664 9.617 9.992 1 91.25 87 ASN A N 1
ATOM 683 C CA . ASN A 1 87 ? 13.102 9.531 10.211 1 91.25 87 ASN A CA 1
ATOM 684 C C . ASN A 1 87 ? 13.602 10.672 11.102 1 91.25 87 ASN A C 1
ATOM 686 O O . ASN A 1 87 ? 14.766 10.688 11.5 1 91.25 87 ASN A O 1
ATOM 690 N N . GLU A 1 88 ? 12.734 11.555 11.445 1 92.31 88 GLU A N 1
ATOM 691 C CA . GLU A 1 88 ? 13.148 12.609 12.359 1 92.31 88 GLU A CA 1
ATOM 692 C C . GLU A 1 88 ? 13.305 12.078 13.781 1 92.31 88 GLU A C 1
ATOM 694 O O . GLU A 1 88 ? 12.508 11.258 14.234 1 92.31 88 GLU A O 1
ATOM 699 N N . ASP A 1 89 ? 14.297 12.516 14.492 1 88.62 89 ASP A N 1
ATOM 700 C CA . ASP A 1 89 ? 14.648 12.016 15.82 1 88.62 89 ASP A CA 1
ATOM 701 C C . ASP A 1 89 ? 13.453 12.117 16.766 1 88.62 89 ASP A C 1
ATOM 703 O O . ASP A 1 89 ? 13.219 11.211 17.578 1 88.62 89 ASP A O 1
ATOM 707 N N . GLU A 1 90 ? 12.758 13.109 16.656 1 87.31 90 GLU A N 1
ATOM 708 C CA . GLU A 1 90 ? 11.625 13.352 17.547 1 87.31 90 GLU A CA 1
ATOM 709 C C . GLU A 1 90 ? 10.477 12.391 17.25 1 87.31 90 GLU A C 1
ATOM 711 O O . GLU A 1 90 ? 9.539 12.273 18.047 1 87.31 90 GLU A O 1
ATOM 716 N N . ASN A 1 91 ? 10.547 11.641 16.109 1 90.56 91 ASN A N 1
ATOM 717 C CA . ASN A 1 91 ? 9.453 10.766 15.711 1 90.56 91 ASN A CA 1
ATOM 718 C C . ASN A 1 91 ? 9.844 9.297 15.82 1 90.56 91 ASN A C 1
ATOM 720 O O . ASN A 1 91 ? 9.078 8.414 15.43 1 90.56 91 ASN A O 1
ATOM 724 N N . LYS A 1 92 ? 10.922 8.883 16.328 1 80.81 92 LYS A N 1
ATOM 725 C CA . LYS A 1 92 ? 11.43 7.516 16.375 1 80.81 92 LYS A CA 1
ATOM 726 C C . LYS A 1 92 ? 10.57 6.645 17.281 1 80.81 92 LYS A C 1
ATOM 728 O O . LYS A 1 92 ? 10.555 5.422 17.156 1 80.81 92 LYS A O 1
ATOM 733 N N . ASN A 1 93 ? 9.773 7.164 18.156 1 76.81 93 ASN A N 1
ATOM 734 C CA . ASN A 1 93 ? 8.922 6.441 19.109 1 76.81 93 ASN A CA 1
ATOM 735 C C . ASN A 1 93 ? 7.613 6.004 18.453 1 76.81 93 ASN A C 1
ATOM 737 O O . ASN A 1 93 ? 6.836 5.266 19.062 1 76.81 93 ASN A O 1
ATOM 741 N N . LEU A 1 94 ? 7.355 6.395 17.25 1 70.88 94 LEU A N 1
ATOM 742 C CA . LEU A 1 94 ? 6.082 6.133 16.578 1 70.88 94 LEU A CA 1
ATOM 743 C C . LEU A 1 94 ? 5.789 4.637 16.531 1 70.88 94 LEU A C 1
ATOM 745 O O . LEU A 1 94 ? 4.633 4.223 16.672 1 70.88 94 LEU A O 1
ATOM 749 N N . LEU A 1 95 ? 6.844 3.926 16.328 1 65.88 95 LEU A N 1
ATOM 750 C CA . LEU A 1 95 ? 6.645 2.482 16.375 1 65.88 95 LEU A CA 1
ATOM 751 C C . LEU A 1 95 ? 6.117 2.053 17.734 1 65.88 95 LEU A C 1
ATOM 753 O O . LEU A 1 95 ? 5.266 1.164 17.828 1 65.88 95 LEU A O 1
ATOM 757 N N . ILE A 1 96 ? 6.473 2.898 18.625 1 63.38 96 ILE A N 1
ATOM 758 C CA . ILE A 1 96 ? 6.137 2.582 20.016 1 63.38 96 ILE A CA 1
ATOM 759 C C . ILE A 1 96 ? 4.809 3.242 20.391 1 63.38 96 ILE A C 1
ATOM 761 O O . ILE A 1 96 ? 4.031 2.688 21.172 1 63.38 96 ILE A O 1
ATOM 765 N N . GLU A 1 97 ? 4.496 4.18 19.812 1 70.56 97 GLU A N 1
ATOM 766 C CA . GLU A 1 97 ? 3.369 5.02 20.203 1 70.56 97 GLU A CA 1
ATOM 767 C C . GLU A 1 97 ? 2.051 4.441 19.703 1 70.56 97 GLU A C 1
ATOM 769 O O . GLU A 1 97 ? 0.978 4.957 20.016 1 70.56 97 GLU A O 1
ATOM 774 N N . GLY A 1 98 ? 2.127 3.32 19.062 1 79.06 98 GLY A N 1
ATOM 775 C CA . GLY A 1 98 ? 0.888 2.613 18.781 1 79.06 98 GLY A CA 1
ATOM 776 C C . GLY A 1 98 ? 0.34 2.895 17.391 1 79.06 98 GLY A C 1
ATOM 777 O O . GLY A 1 98 ? -0.779 2.49 17.078 1 79.06 98 GLY A O 1
ATOM 778 N N . PHE A 1 99 ? 0.937 3.682 16.641 1 86.75 99 PHE A N 1
ATOM 779 C CA . PHE A 1 99 ? 0.428 3.932 15.297 1 86.75 99 PHE A CA 1
ATOM 780 C C . PHE A 1 99 ? 0.806 2.795 14.352 1 86.75 99 PHE A C 1
ATOM 782 O O . PHE A 1 99 ? 0.345 2.752 13.211 1 86.75 99 PHE A O 1
ATOM 789 N N . ASP A 1 100 ? 1.645 1.903 14.82 1 86.31 100 ASP A N 1
ATOM 790 C CA . ASP A 1 100 ? 2.008 0.721 14.047 1 86.31 100 ASP A CA 1
ATOM 791 C C . ASP A 1 100 ? 2.506 1.108 12.656 1 86.31 100 ASP A C 1
ATOM 793 O O . ASP A 1 100 ? 2.008 0.601 11.648 1 86.31 100 ASP A O 1
ATOM 797 N N . ILE A 1 101 ? 3.457 2.049 12.641 1 89.5 101 ILE A N 1
ATOM 798 C CA . ILE A 1 101 ? 4.051 2.512 11.391 1 89.5 101 ILE A CA 1
ATOM 799 C C . ILE A 1 101 ? 5.281 1.67 11.062 1 89.5 101 ILE A C 1
ATOM 801 O O . ILE A 1 101 ? 6.301 1.749 11.75 1 89.5 101 ILE A O 1
ATOM 805 N N . ASN A 1 102 ? 5.223 0.846 10.039 1 81.62 102 ASN A N 1
ATOM 806 C CA . ASN A 1 102 ? 6.309 -0.074 9.711 1 81.62 102 ASN A CA 1
ATOM 807 C C . ASN A 1 102 ? 6.777 0.101 8.273 1 81.62 102 ASN A C 1
ATOM 809 O O . ASN A 1 102 ? 7.684 -0.603 7.82 1 81.62 102 ASN A O 1
ATOM 813 N N . SER A 1 103 ? 6.223 0.966 7.578 1 86.5 103 SER A N 1
ATOM 814 C CA . SER A 1 103 ? 6.562 1.304 6.199 1 86.5 103 SER A CA 1
ATOM 815 C C . SER A 1 103 ? 6.035 2.684 5.824 1 86.5 103 SER A C 1
ATOM 817 O O . SER A 1 103 ? 5.336 3.324 6.613 1 86.5 103 SER A O 1
ATOM 819 N N . THR A 1 104 ? 6.492 3.219 4.684 1 90.75 104 THR A N 1
ATOM 820 C CA . THR A 1 104 ? 5.938 4.449 4.129 1 90.75 104 THR A CA 1
ATOM 821 C C . THR A 1 104 ? 5.691 4.305 2.629 1 90.75 104 THR A C 1
ATOM 823 O O . THR A 1 104 ? 6.371 3.525 1.955 1 90.75 104 THR A O 1
ATOM 826 N N . PRO A 1 105 ? 4.688 5.023 2.211 1 93.38 105 PRO A N 1
ATOM 827 C CA . PRO A 1 105 ? 3.771 5.91 2.928 1 93.38 105 PRO A CA 1
ATOM 828 C C . PRO A 1 105 ? 2.67 5.148 3.662 1 93.38 105 PRO A C 1
ATOM 830 O O . PRO A 1 105 ? 2.293 4.051 3.25 1 93.38 105 PRO A O 1
ATOM 833 N N . ILE A 1 106 ? 2.193 5.75 4.742 1 94.62 106 ILE A N 1
ATOM 834 C CA . ILE A 1 106 ? 0.98 5.352 5.449 1 94.62 106 ILE A CA 1
ATOM 835 C C . ILE A 1 106 ? 0.104 6.574 5.699 1 94.62 106 ILE A C 1
ATOM 837 O O . ILE A 1 106 ? 0.61 7.656 6.012 1 94.62 106 ILE A O 1
ATOM 841 N N . VAL A 1 107 ? -1.164 6.438 5.477 1 97.25 107 VAL A N 1
ATOM 842 C CA . VAL A 1 107 ? -2.133 7.453 5.879 1 97.25 107 VAL A CA 1
ATOM 843 C C . VAL A 1 107 ? -3.148 6.844 6.844 1 97.25 107 VAL A C 1
ATOM 845 O O . VAL A 1 107 ? -3.711 5.781 6.574 1 97.25 107 VAL A O 1
ATOM 848 N N . ILE A 1 108 ? -3.307 7.523 7.949 1 96.5 108 ILE A N 1
ATOM 849 C CA . ILE A 1 108 ? -4.379 7.086 8.836 1 96.5 108 ILE A CA 1
ATOM 850 C C . ILE A 1 108 ? -5.496 8.125 8.852 1 96.5 108 ILE A C 1
ATOM 852 O O . ILE A 1 108 ? -5.23 9.328 8.781 1 96.5 108 ILE A O 1
ATOM 856 N N . PHE A 1 109 ? -6.684 7.629 8.859 1 97.25 109 PHE A N 1
ATOM 857 C CA . PHE A 1 109 ? -7.883 8.453 8.945 1 97.25 109 PHE A CA 1
ATOM 858 C C . PHE A 1 109 ? -8.547 8.305 10.312 1 97.25 109 PHE A C 1
ATOM 860 O O . PHE A 1 109 ? -9.078 7.242 10.633 1 97.25 109 PHE A O 1
ATOM 867 N N . VAL A 1 110 ? -8.492 9.422 11.102 1 96.25 110 VAL A N 1
ATOM 868 C CA . VAL A 1 110 ? -8.914 9.383 12.5 1 96.25 110 VAL A CA 1
ATOM 869 C C . VAL A 1 110 ? -10.172 10.234 12.68 1 96.25 110 VAL A C 1
ATOM 871 O O . VAL A 1 110 ? -10.188 11.414 12.312 1 96.25 110 VAL A O 1
ATOM 874 N N . ASP A 1 111 ? -11.156 9.594 13.172 1 95.5 111 ASP A N 1
ATOM 875 C CA . ASP A 1 111 ? -12.406 10.266 13.531 1 95.5 111 ASP A CA 1
ATOM 876 C C . ASP A 1 111 ? -12.648 10.211 15.031 1 95.5 111 ASP A C 1
ATOM 878 O O . ASP A 1 111 ? -12.805 9.133 15.602 1 95.5 111 ASP A O 1
ATOM 882 N N . SER A 1 112 ? -12.609 11.43 15.648 1 96.25 112 SER A N 1
ATOM 883 C CA . SER A 1 112 ? -12.867 11.531 17.078 1 96.25 112 SER A CA 1
ATOM 884 C C . SER A 1 112 ? -11.906 10.656 17.875 1 96.25 112 SER A C 1
ATOM 886 O O . SER A 1 112 ? -12.336 9.891 18.75 1 96.25 112 SER A O 1
ATOM 888 N N . GLY A 1 113 ? -10.719 10.648 17.516 1 95.12 113 GLY A N 1
ATOM 889 C CA . GLY A 1 113 ? -9.648 10 18.25 1 95.12 113 GLY A CA 1
ATOM 890 C C . GLY A 1 113 ? -9.477 8.531 17.906 1 95.12 113 GLY A C 1
ATOM 891 O O . GLY A 1 113 ? -8.555 7.875 18.391 1 95.12 113 GLY A O 1
ATOM 892 N N . LYS A 1 114 ? -10.352 8.016 17.031 1 94.31 114 LYS A N 1
ATOM 893 C CA . LYS A 1 114 ? -10.297 6.598 16.688 1 94.31 114 LYS A CA 1
ATOM 894 C C . LYS A 1 114 ? -9.914 6.406 15.219 1 94.31 114 LYS A C 1
ATOM 896 O O . LYS A 1 114 ? -10.492 7.035 14.336 1 94.31 114 LYS A O 1
ATOM 901 N N . GLU A 1 115 ? -8.906 5.598 14.977 1 94.38 115 GLU A N 1
ATOM 902 C CA . GLU A 1 115 ? -8.547 5.273 13.602 1 94.38 115 GLU A CA 1
ATOM 903 C C . GLU A 1 115 ? -9.648 4.461 12.922 1 94.38 115 GLU A C 1
ATOM 905 O O . GLU A 1 115 ? -10.023 3.393 13.406 1 94.38 115 GLU A O 1
ATOM 910 N N . GLN A 1 116 ? -10.188 4.977 11.828 1 91.94 116 GLN A N 1
ATOM 911 C CA . GLN A 1 116 ? -11.258 4.32 11.086 1 91.94 116 GLN A CA 1
ATOM 912 C C . GLN A 1 116 ? -10.703 3.5 9.922 1 91.94 116 GLN A C 1
ATOM 914 O O . GLN A 1 116 ? -11.219 2.426 9.617 1 91.94 116 GLN A O 1
ATOM 919 N N . GLU A 1 117 ? -9.711 4 9.258 1 90.81 117 GLU A N 1
ATOM 920 C CA . GLU A 1 117 ? -9.102 3.414 8.07 1 90.81 117 GLU A CA 1
ATOM 921 C C . GLU A 1 117 ? -7.629 3.797 7.965 1 90.81 117 GLU A C 1
ATOM 923 O O . GLU A 1 117 ? -7.18 4.75 8.602 1 90.81 117 GLU A O 1
ATOM 928 N N . ARG A 1 118 ? -6.918 3.049 7.164 1 92.94 118 ARG A N 1
ATOM 929 C CA . ARG A 1 118 ? -5.551 3.443 6.84 1 92.94 118 ARG A CA 1
ATOM 930 C C . ARG A 1 118 ? -5.164 2.979 5.441 1 92.94 118 ARG A C 1
ATOM 932 O O . ARG A 1 118 ? -5.73 2.012 4.922 1 92.94 118 ARG A O 1
ATOM 939 N N . PHE A 1 119 ? -4.328 3.678 4.828 1 93.44 119 PHE A N 1
ATOM 940 C CA . PHE A 1 119 ? -3.523 3.211 3.709 1 93.44 119 PHE A CA 1
ATOM 941 C C . PHE A 1 119 ? -2.146 2.758 4.184 1 93.44 119 PHE A C 1
ATOM 943 O O . PHE A 1 119 ? -1.465 3.484 4.91 1 93.44 119 PHE A O 1
ATOM 950 N N . SER A 1 120 ? -1.81 1.546 3.877 1 91.38 120 SER A N 1
ATOM 951 C CA . SER A 1 120 ? -0.479 1.023 4.172 1 91.38 120 SER A CA 1
ATOM 952 C C . SER A 1 120 ? 0.268 0.661 2.891 1 91.38 120 SER A C 1
ATOM 954 O O . SER A 1 120 ? -0.333 0.174 1.932 1 91.38 120 SER A O 1
ATOM 956 N N . SER A 1 121 ? 1.566 0.839 2.986 1 88.19 121 SER A N 1
ATOM 957 C CA . SER A 1 121 ? 2.408 0.5 1.845 1 88.19 121 SER A CA 1
ATOM 958 C C . SER A 1 121 ? 2.641 -1.005 1.756 1 88.19 121 SER A C 1
ATOM 960 O O . SER A 1 121 ? 3.068 -1.513 0.718 1 88.19 121 SER A O 1
ATOM 962 N N . VAL A 1 122 ? 2.465 -1.628 2.891 1 89.88 122 VAL A N 1
ATOM 963 C CA . VAL A 1 122 ? 2.637 -3.076 2.949 1 89.88 122 VAL A CA 1
ATOM 964 C C . VAL A 1 122 ? 1.376 -3.723 3.516 1 89.88 122 VAL A C 1
ATOM 966 O O . VAL A 1 122 ? 0.531 -3.043 4.102 1 89.88 122 VAL A O 1
ATOM 969 N N . PHE A 1 123 ? 1.171 -4.98 3.182 1 91.19 123 PHE A N 1
ATOM 970 C CA . PHE A 1 123 ? 0.036 -5.73 3.709 1 91.19 123 PHE A CA 1
ATOM 971 C C . PHE A 1 123 ? 0.489 -6.723 4.77 1 91.19 123 PHE A C 1
ATOM 973 O O . PHE A 1 123 ? 1.633 -7.184 4.75 1 91.19 123 PHE A O 1
ATOM 980 N N . GLY A 1 124 ? -0.373 -6.992 5.723 1 90.5 124 GLY A N 1
ATOM 981 C CA . GLY A 1 124 ? -0.085 -7.945 6.781 1 90.5 124 GLY A CA 1
ATOM 982 C C . GLY A 1 124 ? -0.437 -9.375 6.406 1 90.5 124 GLY A C 1
ATOM 983 O O . GLY A 1 124 ? -1.084 -9.617 5.387 1 90.5 124 GLY A O 1
ATOM 984 N N . GLU A 1 125 ? 0.025 -10.266 7.266 1 93.5 125 GLU A N 1
ATOM 985 C CA . GLU A 1 125 ? -0.169 -11.695 7.02 1 93.5 125 GLU A CA 1
ATOM 986 C C . GLU A 1 125 ? -1.652 -12.047 6.98 1 93.5 125 GLU A C 1
ATOM 988 O O . GLU A 1 125 ? -2.121 -12.68 6.031 1 93.5 125 GLU A O 1
ATOM 993 N N . GLU A 1 126 ? -2.383 -11.688 7.949 1 93 126 GLU A N 1
ATOM 994 C CA . GLU A 1 126 ? -3.795 -12.039 8.062 1 93 126 GLU A CA 1
ATOM 995 C C . GLU A 1 126 ? -4.602 -11.445 6.91 1 93 126 GLU A C 1
ATOM 997 O O . GLU A 1 126 ? -5.457 -12.125 6.332 1 93 126 GLU A O 1
ATOM 1002 N N . GLU A 1 127 ? -4.312 -10.188 6.594 1 91.44 127 GLU A N 1
ATOM 1003 C CA . GLU A 1 127 ? -5 -9.531 5.484 1 91.44 127 GLU A CA 1
ATOM 1004 C C . GLU A 1 127 ? -4.746 -10.266 4.168 1 91.44 127 GLU A C 1
ATOM 1006 O O . GLU A 1 127 ? -5.668 -10.461 3.375 1 91.44 127 GLU A O 1
ATOM 1011 N N . PHE A 1 128 ? -3.52 -10.672 3.932 1 95.69 128 PHE A N 1
ATOM 1012 C CA . PHE A 1 128 ? -3.158 -11.406 2.723 1 95.69 128 PHE A CA 1
ATOM 1013 C C . PHE A 1 128 ? -3.926 -12.719 2.637 1 95.69 128 PHE A C 1
ATOM 1015 O O . PHE A 1 128 ? -4.547 -13.016 1.613 1 95.69 128 PHE A O 1
ATOM 1022 N N . LYS A 1 129 ? -3.887 -13.398 3.699 1 94.56 129 LYS A N 1
ATOM 1023 C CA . LYS A 1 129 ? -4.535 -14.711 3.729 1 94.56 129 LYS A CA 1
ATOM 1024 C C . LYS A 1 129 ? -6.039 -14.578 3.494 1 94.56 129 LYS A C 1
ATOM 1026 O O . LYS A 1 129 ? -6.633 -15.406 2.795 1 94.56 129 LYS A O 1
ATOM 1031 N N . GLU A 1 130 ? -6.59 -13.602 4.062 1 93.38 130 GLU A N 1
ATOM 1032 C CA . GLU A 1 130 ? -8.023 -13.375 3.9 1 93.38 130 GLU A CA 1
ATOM 1033 C C . GLU A 1 130 ? -8.383 -13.133 2.438 1 93.38 130 GLU A C 1
ATOM 1035 O O . GLU A 1 130 ? -9.32 -13.734 1.914 1 93.38 130 GLU A O 1
ATOM 1040 N N . ARG A 1 131 ? -7.648 -12.336 1.802 1 92.44 131 ARG A N 1
ATOM 1041 C CA . ARG A 1 131 ? -7.934 -12.047 0.4 1 92.44 131 ARG A CA 1
ATOM 1042 C C . ARG A 1 131 ? -7.621 -13.25 -0.481 1 92.44 131 ARG A C 1
ATOM 1044 O O . ARG A 1 131 ? -8.359 -13.539 -1.43 1 92.44 131 ARG A O 1
ATOM 1051 N N . ALA A 1 132 ? -6.527 -13.922 -0.148 1 95.69 132 ALA A N 1
ATOM 1052 C CA . ALA A 1 132 ? -6.129 -15.102 -0.913 1 95.69 132 ALA A CA 1
ATOM 1053 C C . ALA A 1 132 ? -7.195 -16.188 -0.842 1 95.69 132 ALA A C 1
ATOM 1055 O O . ALA A 1 132 ? -7.398 -16.938 -1.805 1 95.69 132 ALA A O 1
ATOM 1056 N N . SER A 1 133 ? -7.871 -16.266 0.266 1 92.75 133 SER A N 1
ATOM 1057 C CA . SER A 1 133 ? -8.875 -17.312 0.467 1 92.75 133 SER A CA 1
ATOM 1058 C C . SER A 1 133 ? -10.062 -17.125 -0.476 1 92.75 133 SER A C 1
ATOM 1060 O O . SER A 1 133 ? -10.805 -18.062 -0.732 1 92.75 133 SER A O 1
ATOM 1062 N N . LYS A 1 134 ? -10.211 -15.953 -0.976 1 89.06 134 LYS A N 1
ATOM 1063 C CA . LYS A 1 134 ? -11.297 -15.68 -1.917 1 89.06 134 LYS A CA 1
ATOM 1064 C C . LYS A 1 134 ? -10.969 -16.234 -3.303 1 89.06 134 LYS A C 1
ATOM 1066 O O . LYS A 1 134 ? -11.859 -16.375 -4.145 1 89.06 134 LYS A O 1
ATOM 1071 N N . VAL A 1 135 ? -9.727 -16.375 -3.566 1 93.38 135 VAL A N 1
ATOM 1072 C CA . VAL A 1 135 ? -9.266 -16.891 -4.848 1 93.38 135 VAL A CA 1
ATOM 1073 C C . VAL A 1 135 ? -9.148 -18.422 -4.777 1 93.38 135 VAL A C 1
ATOM 1075 O O . VAL A 1 135 ? -9.641 -19.125 -5.66 1 93.38 135 VAL A O 1
ATOM 1078 N N . TYR A 1 136 ? -8.367 -18.781 -3.74 1 89.94 136 TYR A N 1
ATOM 1079 C CA . TYR A 1 136 ? -8.133 -20.203 -3.557 1 89.94 136 TYR A CA 1
ATOM 1080 C C . TYR A 1 136 ? -8.906 -20.734 -2.354 1 89.94 136 TYR A C 1
ATOM 1082 O O . TYR A 1 136 ? -8.922 -20.109 -1.292 1 89.94 136 TYR A O 1
ATOM 1090 N N . SER A 1 137 ? -10.25 -21.141 -2.51 1 73.5 137 SER A N 1
ATOM 1091 C CA . SER A 1 137 ? -10.977 -21.688 -1.371 1 73.5 137 SER A CA 1
ATOM 1092 C C . SER A 1 137 ? -10.055 -22.5 -0.466 1 73.5 137 SER A C 1
ATOM 1094 O O . SER A 1 137 ? -9.188 -23.219 -0.95 1 73.5 137 SER A O 1
ATOM 1096 N N . ASN A 1 138 ? -9.547 -21.828 0.572 1 55.28 138 ASN A N 1
ATOM 1097 C CA . ASN A 1 138 ? -8.812 -22.672 1.51 1 55.28 138 ASN A CA 1
ATOM 1098 C C . ASN A 1 138 ? -9.484 -24.031 1.688 1 55.28 138 ASN A C 1
ATOM 1100 O O . ASN A 1 138 ? -10.57 -24.109 2.268 1 55.28 138 ASN A O 1
ATOM 1104 N N . ASP A 1 139 ? -9.773 -24.797 0.702 1 44.34 139 ASP A N 1
ATOM 1105 C CA . ASP A 1 139 ? -10.18 -26.141 1.09 1 44.34 139 ASP A CA 1
ATOM 1106 C C . ASP A 1 139 ? -9.359 -26.641 2.275 1 44.34 139 ASP A C 1
ATOM 1108 O O . ASP A 1 139 ? -8.125 -26.625 2.238 1 44.34 139 ASP A O 1
ATOM 1112 N N . GLY A 1 140 ? -9.68 -26.422 3.502 1 37.31 140 GLY A N 1
ATOM 1113 C CA . GLY A 1 140 ? -9.281 -27.266 4.617 1 37.31 140 GLY A CA 1
ATOM 1114 C C . GLY A 1 140 ? -8.891 -28.672 4.191 1 37.31 140 GLY A C 1
ATOM 1115 O O . GLY A 1 140 ? -9.477 -29.219 3.268 1 37.31 140 GLY A O 1
ATOM 1116 N N . VAL A 1 141 ? -7.695 -29.141 4.383 1 33.94 141 VAL A N 1
ATOM 1117 C CA . VAL A 1 141 ? -7.398 -30.516 4.793 1 33.94 141 VAL A CA 1
ATOM 1118 C C . VAL A 1 141 ? -8.539 -31.047 5.66 1 33.94 141 VAL A C 1
ATOM 1120 O O . VAL A 1 141 ? -8.766 -30.562 6.766 1 33.94 141 VAL A O 1
ATOM 1123 N N . ASN A 1 142 ? -9.82 -31.203 5.242 1 25.16 142 ASN A N 1
ATOM 1124 C CA . ASN A 1 142 ? -10.328 -32.438 5.824 1 25.16 142 ASN A CA 1
ATOM 1125 C C . ASN A 1 142 ? -9.422 -33.625 5.496 1 25.16 142 ASN A C 1
ATOM 1127 O O . ASN A 1 142 ? -8.938 -33.75 4.367 1 25.16 142 ASN A O 1
ATOM 1131 N N . MET B 1 1 ? 70.438 -8.148 18.953 1 30.58 1 MET B N 1
ATOM 1132 C CA . MET B 1 1 ? 69.688 -7.793 17.75 1 30.58 1 MET B CA 1
ATOM 1133 C C . MET B 1 1 ? 68.438 -8.688 17.594 1 30.58 1 MET B C 1
ATOM 1135 O O . MET B 1 1 ? 67.5 -8.344 16.859 1 30.58 1 MET B O 1
ATOM 1139 N N . LYS B 1 2 ? 68.5 -9.945 18.125 1 36.59 2 LYS B N 1
ATOM 1140 C CA . LYS B 1 2 ? 67.5 -10.969 17.828 1 36.59 2 LYS B CA 1
ATOM 1141 C C . LYS B 1 2 ? 66.25 -10.797 18.688 1 36.59 2 LYS B C 1
ATOM 1143 O O . LYS B 1 2 ? 65.188 -11.367 18.391 1 36.59 2 LYS B O 1
ATOM 1148 N N . LYS B 1 3 ? 66.375 -10.328 19.891 1 44.38 3 LYS B N 1
ATOM 1149 C CA . LYS B 1 3 ? 65.25 -10.242 20.812 1 44.38 3 LYS B CA 1
ATOM 1150 C C . LYS B 1 3 ? 64.25 -9.227 20.312 1 44.38 3 LYS B C 1
ATOM 1152 O O . LYS B 1 3 ? 63.125 -9.172 20.828 1 44.38 3 LYS B O 1
ATOM 1157 N N . ILE B 1 4 ? 64.75 -8.258 19.562 1 42.78 4 ILE B N 1
ATOM 1158 C CA . ILE B 1 4 ? 63.781 -7.234 19.141 1 42.78 4 ILE B CA 1
ATOM 1159 C C . ILE B 1 4 ? 62.844 -7.797 18.062 1 42.78 4 ILE B C 1
ATOM 1161 O O . ILE B 1 4 ? 61.844 -7.191 17.734 1 42.78 4 ILE B O 1
ATOM 1165 N N . THR B 1 5 ? 63.219 -9.008 17.438 1 39.69 5 THR B N 1
ATOM 1166 C CA . THR B 1 5 ? 62.438 -9.445 16.281 1 39.69 5 THR B CA 1
ATOM 1167 C C . THR B 1 5 ? 61.125 -10.078 16.703 1 39.69 5 THR B C 1
ATOM 1169 O O . THR B 1 5 ? 60.156 -10.047 15.945 1 39.69 5 THR B O 1
ATOM 1172 N N . VAL B 1 6 ? 61.031 -10.594 17.938 1 43.88 6 VAL B N 1
ATOM 1173 C CA . VAL B 1 6 ? 59.906 -11.484 18.203 1 43.88 6 VAL B CA 1
ATOM 1174 C C . VAL B 1 6 ? 58.656 -10.664 18.516 1 43.88 6 VAL B C 1
ATOM 1176 O O . VAL B 1 6 ? 57.531 -11.117 18.281 1 43.88 6 VAL B O 1
ATOM 1179 N N . ILE B 1 7 ? 58.844 -9.43 19.062 1 42.41 7 ILE B N 1
ATOM 1180 C CA . ILE B 1 7 ? 57.688 -8.742 19.594 1 42.41 7 ILE B CA 1
ATOM 1181 C C . ILE B 1 7 ? 56.844 -8.164 18.453 1 42.41 7 ILE B C 1
ATOM 1183 O O . ILE B 1 7 ? 55.656 -7.918 18.609 1 42.41 7 ILE B O 1
ATOM 1187 N N . LEU B 1 8 ? 57.5 -7.953 17.312 1 42.34 8 LEU B N 1
ATOM 1188 C CA . LEU B 1 8 ? 56.719 -7.273 16.266 1 42.34 8 LEU B CA 1
ATOM 1189 C C . LEU B 1 8 ? 55.688 -8.219 15.641 1 42.34 8 LEU B C 1
ATOM 1191 O O . LEU B 1 8 ? 54.719 -7.777 15.039 1 42.34 8 LEU B O 1
ATOM 1195 N N . ALA B 1 9 ? 56 -9.5 15.672 1 44.84 9 ALA B N 1
ATOM 1196 C CA . ALA B 1 9 ? 55.125 -10.406 14.938 1 44.84 9 ALA B CA 1
ATOM 1197 C C . ALA B 1 9 ? 53.812 -10.602 15.664 1 44.84 9 ALA B C 1
ATOM 1199 O O . ALA B 1 9 ? 52.781 -10.852 15.031 1 44.84 9 ALA B O 1
ATOM 1200 N N . ALA B 1 10 ? 53.812 -10.43 16.953 1 44.84 10 ALA B N 1
ATOM 1201 C CA . ALA B 1 10 ? 52.594 -10.781 17.688 1 44.84 10 ALA B CA 1
ATOM 1202 C C . ALA B 1 10 ? 51.5 -9.758 17.438 1 44.84 10 ALA B C 1
ATOM 1204 O O . ALA B 1 10 ? 50.312 -10.078 17.516 1 44.84 10 ALA B O 1
ATOM 1205 N N . ILE B 1 11 ? 51.906 -8.531 17.203 1 45.44 11 ILE B N 1
ATOM 1206 C CA . ILE B 1 11 ? 50.875 -7.512 17.172 1 45.44 11 ILE B CA 1
ATOM 1207 C C . ILE B 1 11 ? 50.062 -7.625 15.875 1 45.44 11 ILE B C 1
ATOM 1209 O O . ILE B 1 11 ? 48.938 -7.152 15.789 1 45.44 11 ILE B O 1
ATOM 1213 N N . LEU B 1 12 ? 50.719 -8.234 14.844 1 42.94 12 LEU B N 1
ATOM 1214 C CA . LEU B 1 12 ? 50.031 -8.172 13.562 1 42.94 12 LEU B CA 1
ATOM 1215 C C . LEU B 1 12 ? 48.812 -9.07 13.547 1 42.94 12 LEU B C 1
ATOM 1217 O O . LEU B 1 12 ? 47.906 -8.898 12.719 1 42.94 12 LEU B O 1
ATOM 1221 N N . THR B 1 13 ? 48.875 -10.188 14.344 1 47.28 13 THR B N 1
ATOM 1222 C CA . THR B 1 13 ? 47.812 -11.164 14.117 1 47.28 13 THR B CA 1
ATOM 1223 C C . THR B 1 13 ? 46.469 -10.648 14.656 1 47.28 13 THR B C 1
ATOM 1225 O O . THR B 1 13 ? 45.406 -11.188 14.32 1 47.28 13 THR B O 1
ATOM 1228 N N . MET B 1 14 ? 46.531 -9.789 15.695 1 42.72 14 MET B N 1
ATOM 1229 C CA . MET B 1 14 ? 45.219 -9.609 16.344 1 42.72 14 MET B CA 1
ATOM 1230 C C . MET B 1 14 ? 44.281 -8.844 15.438 1 42.72 14 MET B C 1
ATOM 1232 O O . MET B 1 14 ? 43.094 -8.727 15.75 1 42.72 14 MET B O 1
ATOM 1236 N N . VAL B 1 15 ? 44.875 -7.898 14.711 1 46.22 15 VAL B N 1
ATOM 1237 C CA . VAL B 1 15 ? 43.938 -7.035 14.023 1 46.22 15 VAL B CA 1
ATOM 1238 C C . VAL B 1 15 ? 43.156 -7.844 12.984 1 46.22 15 VAL B C 1
ATOM 1240 O O . VAL B 1 15 ? 42.219 -7.336 12.367 1 46.22 15 VAL B O 1
ATOM 1243 N N . PHE B 1 16 ? 43.656 -9.031 12.633 1 44 16 PHE B N 1
ATOM 1244 C CA . PHE B 1 16 ? 42.875 -9.695 11.578 1 44 16 PHE B CA 1
ATOM 1245 C C . PHE B 1 16 ? 41.531 -10.133 12.102 1 44 16 PHE B C 1
ATOM 1247 O O . PHE B 1 16 ? 40.75 -10.789 11.391 1 44 16 PHE B O 1
ATOM 1254 N N . ILE B 1 17 ? 41.375 -10.234 13.461 1 42.41 17 ILE B N 1
ATOM 1255 C CA . ILE B 1 17 ? 40.156 -10.945 13.812 1 42.41 17 ILE B CA 1
ATOM 1256 C C . ILE B 1 17 ? 38.938 -10.203 13.25 1 42.41 17 ILE B C 1
ATOM 1258 O O . ILE B 1 17 ? 38.062 -10.82 12.641 1 42.41 17 ILE B O 1
ATOM 1262 N N . GLY B 1 18 ? 38.594 -9.086 13.914 1 41.34 18 GLY B N 1
ATOM 1263 C CA . GLY B 1 18 ? 37.25 -8.82 14.375 1 41.34 18 GLY B CA 1
ATOM 1264 C C . GLY B 1 18 ? 36.344 -8.258 13.289 1 41.34 18 GLY B C 1
ATOM 1265 O O . GLY B 1 18 ? 35.25 -7.738 13.578 1 41.34 18 GLY B O 1
ATOM 1266 N N . PHE B 1 19 ? 36.969 -7.793 12.148 1 43.38 19 PHE B N 1
ATOM 1267 C CA . PHE B 1 19 ? 35.906 -7.195 11.344 1 43.38 19 PHE B CA 1
ATOM 1268 C C . PHE B 1 19 ? 34.938 -8.258 10.875 1 43.38 19 PHE B C 1
ATOM 1270 O O . PHE B 1 19 ? 35.125 -8.852 9.812 1 43.38 19 PHE B O 1
ATOM 1277 N N . VAL B 1 20 ? 34.562 -9.258 11.711 1 42.66 20 VAL B N 1
ATOM 1278 C CA . VAL B 1 20 ? 33.312 -9.938 11.336 1 42.66 20 VAL B CA 1
ATOM 1279 C C . VAL B 1 20 ? 32.312 -8.922 10.789 1 42.66 20 VAL B C 1
ATOM 1281 O O . VAL B 1 20 ? 31.828 -8.062 11.523 1 42.66 20 VAL B O 1
ATOM 1284 N N . SER B 1 21 ? 32.625 -8.367 9.625 1 41.72 21 SER B N 1
ATOM 1285 C CA . SER B 1 21 ? 31.438 -7.836 8.984 1 41.72 21 SER B CA 1
ATOM 1286 C C . SER B 1 21 ? 30.219 -8.703 9.289 1 41.72 21 SER B C 1
ATOM 1288 O O . SER B 1 21 ? 30.094 -9.812 8.781 1 41.72 21 SER B O 1
ATOM 1290 N N . VAL B 1 22 ? 29.703 -8.742 10.508 1 40.41 22 VAL B N 1
ATOM 1291 C CA . VAL B 1 22 ? 28.297 -9.156 10.586 1 40.41 22 VAL B CA 1
ATOM 1292 C C . VAL B 1 22 ? 27.531 -8.609 9.383 1 40.41 22 VAL B C 1
ATOM 1294 O O . VAL B 1 22 ? 27.109 -7.453 9.383 1 40.41 22 VAL B O 1
ATOM 1297 N N . SER B 1 23 ? 28.062 -8.859 8.125 1 41.41 23 SER B N 1
ATOM 1298 C CA . SER B 1 23 ? 26.984 -8.82 7.148 1 41.41 23 SER B CA 1
ATOM 1299 C C . SER B 1 23 ? 25.672 -9.305 7.75 1 41.41 23 SER B C 1
ATOM 1301 O O . SER B 1 23 ? 25.609 -10.422 8.273 1 41.41 23 SER B O 1
ATOM 1303 N N . ASN B 1 24 ? 25.078 -8.523 8.586 1 43.38 24 ASN B N 1
ATOM 1304 C CA . ASN B 1 24 ? 23.672 -8.883 8.68 1 43.38 24 ASN B CA 1
ATOM 1305 C C . ASN B 1 24 ? 23.172 -9.539 7.398 1 43.38 24 ASN B C 1
ATOM 1307 O O . ASN B 1 24 ? 22.844 -8.852 6.43 1 43.38 24 ASN B O 1
ATOM 1311 N N . LEU B 1 25 ? 23.688 -10.594 6.977 1 38.16 25 LEU B N 1
ATOM 1312 C CA . LEU B 1 25 ? 23.047 -11.516 6.051 1 38.16 25 LEU B CA 1
ATOM 1313 C C . LEU B 1 25 ? 21.562 -11.672 6.383 1 38.16 25 LEU B C 1
ATOM 1315 O O . LEU B 1 25 ? 21.203 -12.445 7.273 1 38.16 25 LEU B O 1
ATOM 1319 N N . VAL B 1 26 ? 20.922 -10.695 6.754 1 43.62 26 VAL B N 1
ATOM 1320 C CA . VAL B 1 26 ? 19.5 -11.023 6.566 1 43.62 26 VAL B CA 1
ATOM 1321 C C . VAL B 1 26 ? 19.344 -11.906 5.328 1 43.62 26 VAL B C 1
ATOM 1323 O O . VAL B 1 26 ? 19.562 -11.453 4.203 1 43.62 26 VAL B O 1
ATOM 1326 N N . ALA B 1 27 ? 19.969 -13.031 5.266 1 45.97 27 ALA B N 1
ATOM 1327 C CA . ALA B 1 27 ? 19.734 -14.055 4.254 1 45.97 27 ALA B CA 1
ATOM 1328 C C . ALA B 1 27 ? 18.359 -13.875 3.598 1 45.97 27 ALA B C 1
ATOM 1330 O O . ALA B 1 27 ? 17.344 -13.844 4.281 1 45.97 27 ALA B O 1
ATOM 1331 N N . THR B 1 28 ? 18.234 -12.992 2.584 1 58.47 28 THR B N 1
ATOM 1332 C CA . THR B 1 28 ? 17.062 -12.891 1.724 1 58.47 28 THR B CA 1
ATOM 1333 C C . THR B 1 28 ? 16.406 -14.258 1.546 1 58.47 28 THR B C 1
ATOM 1335 O O . THR B 1 28 ? 17.031 -15.203 1.061 1 58.47 28 THR B O 1
ATOM 1338 N N . GLU B 1 29 ? 15.719 -14.695 2.525 1 68.25 29 GLU B N 1
ATOM 1339 C CA . GLU B 1 29 ? 14.984 -15.953 2.4 1 68.25 29 GLU B CA 1
ATOM 1340 C C . GLU B 1 29 ? 14.562 -16.203 0.956 1 68.25 29 GLU B C 1
ATOM 1342 O O . GLU B 1 29 ? 14.234 -15.266 0.225 1 68.25 29 GLU B O 1
ATOM 1347 N N . ALA B 1 30 ? 14.984 -17.375 0.481 1 86.56 30 ALA B N 1
ATOM 1348 C CA . ALA B 1 30 ? 14.586 -17.781 -0.861 1 86.56 30 ALA B CA 1
ATOM 1349 C C . ALA B 1 30 ? 13.086 -17.562 -1.079 1 86.56 30 ALA B C 1
ATOM 1351 O O . ALA B 1 30 ? 12.281 -17.781 -0.171 1 86.56 30 ALA B O 1
ATOM 1352 N N . SER B 1 31 ? 12.82 -16.953 -2.146 1 94.94 31 SER B N 1
ATOM 1353 C CA . SER B 1 31 ? 11.414 -16.766 -2.492 1 94.94 31 SER B CA 1
ATOM 1354 C C . SER B 1 31 ? 10.766 -18.094 -2.869 1 94.94 31 SER B C 1
ATOM 1356 O O . SER B 1 31 ? 11.391 -18.938 -3.512 1 94.94 31 SER B O 1
ATOM 1358 N N . LEU B 1 32 ? 9.492 -18.312 -2.428 1 97.25 32 LEU B N 1
ATOM 1359 C CA . LEU B 1 32 ? 8.766 -19.547 -2.73 1 97.25 32 LEU B CA 1
ATOM 1360 C C . LEU B 1 32 ? 7.75 -19.312 -3.846 1 97.25 32 LEU B C 1
ATOM 1362 O O . LEU B 1 32 ? 7.145 -20.266 -4.344 1 97.25 32 LEU B O 1
ATOM 1366 N N . TYR B 1 33 ? 7.625 -18.062 -4.223 1 98.19 33 TYR B N 1
ATOM 1367 C CA . TYR B 1 33 ? 6.707 -17.766 -5.32 1 98.19 33 TYR B CA 1
ATOM 1368 C C . TYR B 1 33 ? 7.305 -18.203 -6.652 1 98.19 33 TYR B C 1
ATOM 1370 O O . TYR B 1 33 ? 8.523 -18.344 -6.777 1 98.19 33 TYR B O 1
ATOM 1378 N N . LYS B 1 34 ? 6.426 -18.438 -7.625 1 98.12 34 LYS B N 1
ATOM 1379 C CA . LYS B 1 34 ? 6.844 -18.828 -8.969 1 98.12 34 LYS B CA 1
ATOM 1380 C C . LYS B 1 34 ? 7.012 -17.594 -9.859 1 98.12 34 LYS B C 1
ATOM 1382 O O . LYS B 1 34 ? 6.039 -16.891 -10.141 1 98.12 34 LYS B O 1
ATOM 1387 N N . THR B 1 35 ? 8.164 -17.391 -10.328 1 97.25 35 THR B N 1
ATOM 1388 C CA . THR B 1 35 ? 8.406 -16.25 -11.203 1 97.25 35 THR B CA 1
ATOM 1389 C C . THR B 1 35 ? 7.891 -16.531 -12.609 1 97.25 35 THR B C 1
ATOM 1391 O O . THR B 1 35 ? 8.172 -17.594 -13.18 1 97.25 35 THR B O 1
ATOM 1394 N N . VAL B 1 36 ? 7.121 -15.578 -13.125 1 96.81 36 VAL B N 1
ATOM 1395 C CA . VAL B 1 36 ? 6.535 -15.727 -14.453 1 96.81 36 VAL B CA 1
ATOM 1396 C C . VAL B 1 36 ? 6.652 -14.406 -15.219 1 96.81 36 VAL B C 1
ATOM 1398 O O . VAL B 1 36 ? 7.125 -13.406 -14.672 1 96.81 36 VAL B O 1
ATOM 1401 N N . THR B 1 37 ? 6.227 -14.43 -16.516 1 94.62 37 THR B N 1
ATOM 1402 C CA . THR B 1 37 ? 6.18 -13.227 -17.328 1 94.62 37 THR B CA 1
ATOM 1403 C C . THR B 1 37 ? 4.777 -12.625 -17.328 1 94.62 37 THR B C 1
ATOM 1405 O O . THR B 1 37 ? 3.803 -13.305 -17 1 94.62 37 THR B O 1
ATOM 1408 N N . SER B 1 38 ? 4.773 -11.375 -17.703 1 94 38 SER B N 1
ATOM 1409 C CA . SER B 1 38 ? 3.473 -10.727 -17.812 1 94 38 SER B CA 1
ATOM 1410 C C . SER B 1 38 ? 2.615 -11.383 -18.891 1 94 38 SER B C 1
ATOM 1412 O O . SER B 1 38 ? 1.39 -11.438 -18.766 1 94 38 SER B O 1
ATOM 1414 N N . ASP B 1 39 ? 3.25 -11.922 -19.922 1 92.88 39 ASP B N 1
ATOM 1415 C CA . ASP B 1 39 ? 2.521 -12.594 -20.984 1 92.88 39 ASP B CA 1
ATOM 1416 C C . ASP B 1 39 ? 1.798 -13.836 -20.469 1 92.88 39 ASP B C 1
ATOM 1418 O O . ASP B 1 39 ? 0.646 -14.086 -20.828 1 92.88 39 ASP B O 1
ATOM 1422 N N . LEU B 1 40 ? 2.482 -14.57 -19.688 1 94.62 40 LEU B N 1
ATOM 1423 C CA . LEU B 1 40 ? 1.854 -15.758 -19.109 1 94.62 40 LEU B CA 1
ATOM 1424 C C . LEU B 1 40 ? 0.662 -15.375 -18.234 1 94.62 40 LEU B C 1
ATOM 1426 O O . LEU B 1 40 ? -0.37 -16.047 -18.266 1 94.62 40 LEU B O 1
ATOM 1430 N N . LEU B 1 41 ? 0.8 -14.336 -17.469 1 95 41 LEU B N 1
ATOM 1431 C CA . LEU B 1 41 ? -0.303 -13.898 -16.625 1 95 41 LEU B CA 1
ATOM 1432 C C . LEU B 1 41 ? -1.515 -13.516 -17.469 1 95 41 LEU B C 1
ATOM 1434 O O . LEU B 1 41 ? -2.648 -13.844 -17.125 1 95 41 LEU B O 1
ATOM 1438 N N . LYS B 1 42 ? -1.257 -12.852 -18.547 1 93.12 42 LYS B N 1
ATOM 1439 C CA . LYS B 1 42 ? -2.342 -12.445 -19.438 1 93.12 42 LYS B CA 1
ATOM 1440 C C . LYS B 1 42 ? -3.051 -13.656 -20.031 1 93.12 42 LYS B C 1
ATOM 1442 O O . LYS B 1 42 ? -4.281 -13.68 -20.125 1 93.12 42 LYS B O 1
ATOM 1447 N N . GLU B 1 43 ? -2.264 -14.531 -20.453 1 95.25 43 GLU B N 1
ATOM 1448 C CA . GLU B 1 43 ? -2.834 -15.773 -20.984 1 95.25 43 GLU B CA 1
ATOM 1449 C C . GLU B 1 43 ? -3.727 -16.453 -19.953 1 95.25 43 GLU B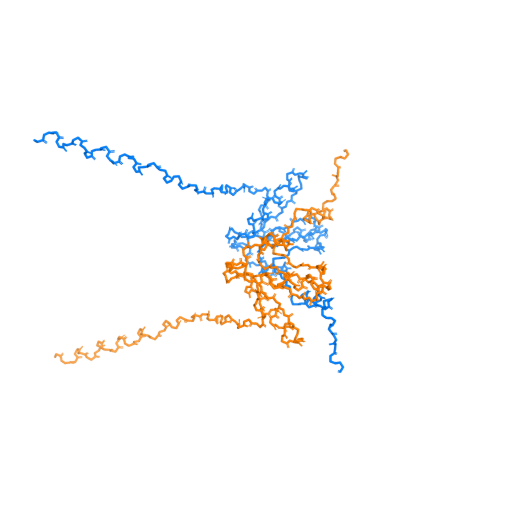 C 1
ATOM 1451 O O . GLU B 1 43 ? -4.832 -16.891 -20.266 1 95.25 43 GLU B O 1
ATOM 1456 N N . LYS B 1 44 ? -3.244 -16.484 -18.719 1 96.44 44 LYS B N 1
ATOM 1457 C CA . LYS B 1 44 ? -4.023 -17.094 -17.641 1 96.44 44 LYS B CA 1
ATOM 1458 C C . LYS B 1 44 ? -5.328 -16.328 -17.406 1 96.44 44 LYS B C 1
ATOM 1460 O O . LYS B 1 44 ? -6.371 -16.938 -17.172 1 96.44 44 LYS B O 1
ATOM 1465 N N . GLN B 1 45 ? -5.219 -15.062 -17.469 1 94.62 45 GLN B N 1
ATOM 1466 C CA . GLN B 1 45 ? -6.414 -14.242 -17.312 1 94.62 45 GLN B CA 1
ATOM 1467 C C . GLN B 1 45 ? -7.422 -14.508 -18.422 1 94.62 45 GLN B C 1
ATOM 1469 O O . GLN B 1 45 ? -8.617 -14.656 -18.172 1 94.62 45 GLN B O 1
ATOM 1474 N N . GLU B 1 46 ? -6.957 -14.555 -19.609 1 94.69 46 GLU B N 1
ATOM 1475 C CA . GLU B 1 46 ? -7.805 -14.781 -20.781 1 94.69 46 GLU B CA 1
ATOM 1476 C C . GLU B 1 46 ? -8.453 -16.172 -20.719 1 94.69 46 GLU B C 1
ATOM 1478 O O . GLU B 1 46 ? -9.578 -16.344 -21.188 1 94.69 46 GLU B O 1
ATOM 1483 N N . ASN B 1 47 ? -7.746 -17.078 -20.156 1 97.88 47 ASN B N 1
ATOM 1484 C CA . ASN B 1 47 ? -8.258 -18.438 -20.016 1 97.88 47 ASN B CA 1
ATOM 1485 C C . ASN B 1 47 ? -9.203 -18.562 -18.812 1 97.88 47 ASN B C 1
ATOM 1487 O O . ASN B 1 47 ? -9.617 -19.656 -18.453 1 97.88 47 ASN B O 1
ATOM 1491 N N . GLN B 1 48 ? -9.461 -17.438 -18.141 1 97.38 48 GLN B N 1
ATOM 1492 C CA . GLN B 1 48 ? -10.375 -17.344 -17.016 1 97.38 48 GLN B CA 1
ATOM 1493 C C . GLN B 1 48 ? -9.891 -18.172 -15.836 1 97.38 48 GLN B C 1
ATOM 1495 O O . GLN B 1 48 ? -10.695 -18.766 -15.109 1 97.38 48 GLN B O 1
ATOM 1500 N N . ASP B 1 49 ? -8.516 -18.25 -15.711 1 97.31 49 ASP B N 1
ATOM 1501 C CA . ASP B 1 49 ? -7.93 -18.938 -14.562 1 97.31 49 ASP B CA 1
ATOM 1502 C C . ASP B 1 49 ? -8.039 -18.078 -13.305 1 97.31 49 ASP B C 1
ATOM 1504 O O . ASP B 1 49 ? -8.117 -16.859 -13.383 1 97.31 49 ASP B O 1
ATOM 1508 N N . SER B 1 50 ? -8.07 -18.766 -12.125 1 97.56 50 SER B N 1
ATOM 1509 C CA . SER B 1 50 ? -7.879 -18.109 -10.836 1 97.56 50 SER B CA 1
ATOM 1510 C C . SER B 1 50 ? -6.414 -18.141 -10.414 1 97.56 50 SER B C 1
ATOM 1512 O O . SER B 1 50 ? -5.766 -19.188 -10.508 1 97.56 50 SER B O 1
ATOM 1514 N N . PHE B 1 51 ? -5.961 -16.953 -10.031 1 97.69 51 PHE B N 1
ATOM 1515 C CA . PHE B 1 51 ? -4.57 -16.906 -9.602 1 97.69 51 PHE B CA 1
ATOM 1516 C C . PHE B 1 51 ? -4.309 -15.688 -8.727 1 97.69 51 PHE B C 1
ATOM 1518 O O . PHE B 1 51 ? -5.117 -14.766 -8.695 1 97.69 51 PHE B O 1
ATOM 1525 N N . ILE B 1 52 ? -3.295 -15.742 -7.969 1 98.12 52 ILE B N 1
ATOM 1526 C CA . ILE B 1 52 ? -2.715 -14.617 -7.254 1 98.12 52 ILE B CA 1
ATOM 1527 C C . ILE B 1 52 ? -1.408 -14.195 -7.922 1 98.12 52 ILE B C 1
ATOM 1529 O O . ILE B 1 52 ? -0.543 -15.031 -8.188 1 98.12 52 ILE B O 1
ATOM 1533 N N . ALA B 1 53 ? -1.352 -12.891 -8.273 1 97.94 53 ALA B N 1
ATOM 1534 C CA . ALA B 1 53 ? -0.135 -12.375 -8.898 1 97.94 53 ALA B CA 1
ATOM 1535 C C . ALA B 1 53 ? 0.534 -11.328 -8.016 1 97.94 53 ALA B C 1
ATOM 1537 O O . ALA B 1 53 ? -0.134 -10.438 -7.48 1 97.94 53 ALA B O 1
ATOM 1538 N N . TYR B 1 54 ? 1.781 -11.477 -7.855 1 97.94 54 TYR B N 1
ATOM 1539 C CA . TYR B 1 54 ? 2.648 -10.617 -7.066 1 97.94 54 TYR B CA 1
ATOM 1540 C C . TYR B 1 54 ? 3.629 -9.859 -7.961 1 97.94 54 TYR B C 1
ATOM 1542 O O . TYR B 1 54 ? 4.434 -10.477 -8.664 1 97.94 54 TYR B O 1
ATOM 1550 N N . PHE B 1 55 ? 3.512 -8.523 -7.984 1 96.25 55 PHE B N 1
ATOM 1551 C CA . PHE B 1 55 ? 4.414 -7.664 -8.742 1 96.25 55 PHE B CA 1
ATOM 1552 C C . PHE B 1 55 ? 5.473 -7.051 -7.84 1 96.25 55 PHE B C 1
ATOM 1554 O O . PHE B 1 55 ? 5.148 -6.395 -6.848 1 96.25 55 PHE B O 1
ATOM 1561 N N . TYR B 1 56 ? 6.719 -7.27 -8.234 1 94.38 56 TYR B N 1
ATOM 1562 C CA . TYR B 1 56 ? 7.824 -6.863 -7.371 1 94.38 56 TYR B CA 1
ATOM 1563 C C . TYR B 1 56 ? 9.008 -6.367 -8.203 1 94.38 56 TYR B C 1
ATOM 1565 O O . TYR B 1 56 ? 8.969 -6.406 -9.43 1 94.38 56 TYR B O 1
ATOM 1573 N N . GLN B 1 57 ? 9.984 -5.816 -7.414 1 91 57 GLN B N 1
ATOM 1574 C CA . GLN B 1 57 ? 11.305 -5.535 -7.953 1 91 57 GLN B CA 1
ATOM 1575 C C . GLN B 1 57 ? 12.391 -5.793 -6.91 1 91 57 GLN B C 1
ATOM 1577 O O . GLN B 1 57 ? 12.125 -5.77 -5.707 1 91 57 GLN B O 1
ATOM 1582 N N . LYS B 1 58 ? 13.594 -6.125 -7.359 1 86.81 58 LYS B N 1
ATOM 1583 C CA . LYS B 1 58 ? 14.664 -6.641 -6.508 1 86.81 58 LYS B CA 1
ATOM 1584 C C . LYS B 1 58 ? 15.141 -5.582 -5.52 1 86.81 58 LYS B C 1
ATOM 1586 O O . LYS B 1 58 ? 15.438 -5.891 -4.363 1 86.81 58 LYS B O 1
ATOM 1591 N N . ASN B 1 59 ? 15.211 -4.352 -5.805 1 81.5 59 ASN B N 1
ATOM 1592 C CA . ASN B 1 59 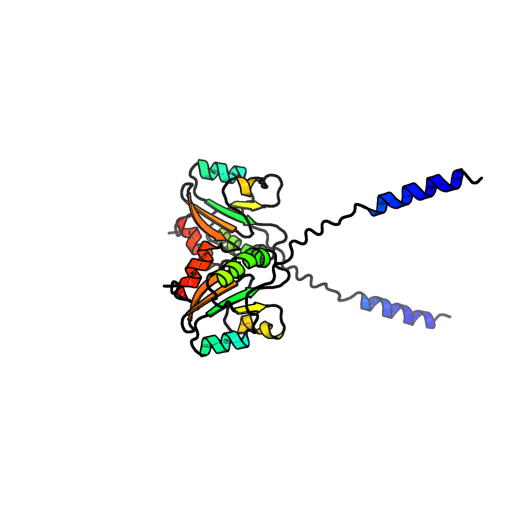? 15.734 -3.295 -4.945 1 81.5 59 ASN B CA 1
ATOM 1593 C C . ASN B 1 59 ? 14.609 -2.51 -4.273 1 81.5 59 ASN B C 1
ATOM 1595 O O . ASN B 1 59 ? 14.57 -1.281 -4.355 1 81.5 59 ASN B O 1
ATOM 1599 N N . CYS B 1 60 ? 13.75 -3.248 -3.693 1 83.31 60 CYS B N 1
ATOM 1600 C CA . CYS B 1 60 ? 12.609 -2.594 -3.053 1 83.31 60 CYS B CA 1
ATOM 1601 C C . CYS B 1 60 ? 12.445 -3.068 -1.614 1 83.31 60 CYS B C 1
ATOM 1603 O O . CYS B 1 60 ? 12.195 -4.25 -1.369 1 83.31 60 CYS B O 1
ATOM 1605 N N . ALA B 1 61 ? 12.57 -2.197 -0.653 1 81.12 61 ALA B N 1
ATOM 1606 C CA . ALA B 1 61 ? 12.508 -2.535 0.767 1 81.12 61 ALA B CA 1
ATOM 1607 C C . ALA B 1 61 ? 11.125 -3.059 1.145 1 81.12 61 ALA B C 1
ATOM 1609 O O . ALA B 1 61 ? 11.008 -4.098 1.801 1 81.12 61 ALA B O 1
ATOM 1610 N N . PRO B 1 62 ? 10.086 -2.373 0.718 1 87.44 62 PRO B N 1
ATOM 1611 C CA . PRO B 1 62 ? 8.766 -2.924 1.031 1 87.44 62 PRO B CA 1
ATOM 1612 C C . PRO B 1 62 ? 8.547 -4.312 0.438 1 87.44 62 PRO B C 1
ATOM 1614 O O . PRO B 1 62 ? 7.879 -5.152 1.049 1 87.44 62 PRO B O 1
ATOM 1617 N N . CYS B 1 63 ? 9.008 -4.609 -0.702 1 91.81 63 CYS B N 1
ATOM 1618 C CA . CYS B 1 63 ? 8.914 -5.945 -1.283 1 91.81 63 CYS B CA 1
ATOM 1619 C C . CYS B 1 63 ? 9.594 -6.977 -0.394 1 91.81 63 CYS B C 1
ATOM 1621 O O . CYS B 1 63 ? 9.086 -8.086 -0.215 1 91.81 63 CYS B O 1
ATOM 1623 N N . GLN B 1 64 ? 10.719 -6.566 0.102 1 89.06 64 GLN B N 1
ATOM 1624 C CA . GLN B 1 64 ? 11.43 -7.453 1.015 1 89.06 64 GLN B CA 1
ATOM 1625 C C . GLN B 1 64 ? 10.625 -7.707 2.283 1 89.06 64 GLN B C 1
ATOM 1627 O O . GLN B 1 64 ? 10.641 -8.812 2.83 1 89.06 64 GLN B O 1
ATOM 1632 N N . GLN B 1 65 ? 9.969 -6.754 2.684 1 88.31 65 GLN B N 1
ATOM 1633 C CA . GLN B 1 65 ? 9.164 -6.84 3.902 1 88.31 65 GLN B CA 1
ATOM 1634 C C . GLN B 1 65 ? 8.008 -7.82 3.734 1 88.31 65 GLN B C 1
ATOM 1636 O O . GLN B 1 65 ? 7.668 -8.555 4.664 1 88.31 65 GLN B O 1
ATOM 1641 N N . VAL B 1 66 ? 7.441 -7.887 2.562 1 94.38 66 VAL B N 1
ATOM 1642 C CA . VAL B 1 66 ? 6.234 -8.695 2.412 1 94.38 66 VAL B CA 1
ATOM 1643 C C . VAL B 1 66 ? 6.598 -10.086 1.91 1 94.38 66 VAL B C 1
ATOM 1645 O O . VAL B 1 66 ? 5.777 -11.008 1.962 1 94.38 66 VAL B O 1
ATOM 1648 N N . ARG B 1 67 ? 7.758 -10.297 1.467 1 95.31 67 ARG B N 1
ATOM 1649 C CA . ARG B 1 67 ? 8.164 -11.594 0.929 1 95.31 67 ARG B CA 1
ATOM 1650 C C . ARG B 1 67 ? 7.91 -12.711 1.936 1 95.31 67 ARG B C 1
ATOM 1652 O O . ARG B 1 67 ? 7.332 -13.742 1.591 1 95.31 67 ARG B O 1
ATOM 1659 N N . PRO B 1 68 ? 8.297 -12.531 3.201 1 95.62 68 PRO B N 1
ATOM 1660 C CA . PRO B 1 68 ? 8.039 -13.609 4.16 1 95.62 68 PRO B CA 1
ATOM 1661 C C . PRO B 1 68 ? 6.547 -13.914 4.309 1 95.62 68 PRO B C 1
ATOM 1663 O O . PRO B 1 68 ? 6.172 -15.062 4.562 1 95.62 68 PRO B O 1
ATOM 1666 N N . ILE B 1 69 ? 5.742 -13.023 4.176 1 96 69 ILE B N 1
ATOM 1667 C CA . ILE B 1 69 ? 4.297 -13.203 4.273 1 96 69 ILE B CA 1
ATOM 1668 C C . ILE B 1 69 ? 3.809 -14.102 3.137 1 96 69 ILE B C 1
ATOM 1670 O O . ILE B 1 69 ? 3.037 -15.039 3.361 1 96 69 ILE B O 1
ATOM 1674 N N . ILE B 1 70 ? 4.305 -13.789 1.971 1 97.5 70 ILE B N 1
ATOM 1675 C CA . ILE B 1 70 ? 3.936 -14.57 0.792 1 97.5 70 ILE B CA 1
ATOM 1676 C C . ILE B 1 70 ? 4.496 -15.984 0.908 1 97.5 70 ILE B C 1
ATOM 1678 O O . ILE B 1 70 ? 3.793 -16.953 0.636 1 97.5 70 ILE B O 1
ATOM 1682 N N . ASN B 1 71 ? 5.719 -16.094 1.353 1 97.44 71 ASN B N 1
ATOM 1683 C CA . ASN B 1 71 ? 6.336 -17.391 1.554 1 97.44 71 ASN B CA 1
ATOM 1684 C C . ASN B 1 71 ? 5.559 -18.234 2.561 1 97.44 71 ASN B C 1
ATOM 1686 O O . ASN B 1 71 ? 5.277 -19.406 2.311 1 97.44 71 ASN B O 1
ATOM 1690 N N . ASP B 1 72 ? 5.219 -17.609 3.637 1 96.69 72 ASP B N 1
ATOM 1691 C CA . ASP B 1 72 ? 4.477 -18.328 4.672 1 96.69 72 ASP B CA 1
ATOM 1692 C C . ASP B 1 72 ? 3.133 -18.812 4.145 1 96.69 72 ASP B C 1
ATOM 1694 O O . ASP B 1 72 ? 2.723 -19.938 4.441 1 96.69 72 ASP B O 1
ATOM 1698 N N . TYR B 1 73 ? 2.514 -18.031 3.402 1 97 73 TYR B N 1
ATOM 1699 C CA . TYR B 1 73 ? 1.241 -18.406 2.805 1 97 73 TYR B CA 1
ATOM 1700 C C . TYR B 1 73 ? 1.41 -19.625 1.898 1 97 73 TYR B C 1
ATOM 1702 O O . TYR B 1 73 ? 0.627 -20.578 1.971 1 97 73 TYR B O 1
ATOM 1710 N N . ILE B 1 74 ? 2.432 -19.562 1.07 1 97 74 ILE B N 1
ATOM 1711 C CA . ILE B 1 74 ? 2.684 -20.656 0.138 1 97 74 ILE B CA 1
ATOM 1712 C C . ILE B 1 74 ? 3.014 -21.922 0.913 1 97 74 ILE B C 1
ATOM 1714 O O . ILE B 1 74 ? 2.504 -23 0.596 1 97 74 ILE B O 1
ATOM 1718 N N . GLU B 1 75 ? 3.801 -21.766 1.869 1 95.62 75 GLU B N 1
ATOM 1719 C CA . GLU B 1 75 ? 4.203 -22.906 2.674 1 95.62 75 GLU B CA 1
ATOM 1720 C C . GLU B 1 75 ? 3.006 -23.547 3.377 1 95.62 75 GLU B C 1
ATOM 1722 O O . GLU B 1 75 ? 2.861 -24.766 3.391 1 95.62 75 GLU B O 1
ATOM 1727 N N . GLU B 1 76 ? 2.193 -22.781 3.881 1 95.5 76 GLU B N 1
ATOM 1728 C CA . GLU B 1 76 ? 1.067 -23.234 4.688 1 95.5 76 GLU B CA 1
ATOM 1729 C C . GLU B 1 76 ? -0.025 -23.844 3.811 1 95.5 76 GLU B C 1
ATOM 1731 O O . GLU B 1 76 ? -0.678 -24.812 4.203 1 95.5 76 GLU B O 1
ATOM 1736 N N . THR B 1 77 ? -0.246 -23.328 2.582 1 95.38 77 THR B N 1
ATOM 1737 C CA . THR B 1 77 ? -1.425 -23.688 1.804 1 95.38 77 THR B CA 1
ATOM 1738 C C . THR B 1 77 ? -1.034 -24.516 0.583 1 95.38 77 THR B C 1
ATOM 1740 O O . THR B 1 77 ? -1.884 -25.172 -0.032 1 95.38 77 THR B O 1
ATOM 1743 N N . GLN B 1 78 ? 0.191 -24.422 0.175 1 95.25 78 GLN B N 1
ATOM 1744 C CA . GLN B 1 78 ? 0.713 -25.047 -1.034 1 95.25 78 GLN B CA 1
ATOM 1745 C C . GLN B 1 78 ? 0.092 -24.438 -2.285 1 95.25 78 GLN B C 1
ATOM 1747 O O . GLN B 1 78 ? 0.217 -24.984 -3.381 1 95.25 78 GLN B O 1
ATOM 1752 N N . ASN B 1 79 ? -0.608 -23.359 -2.07 1 96.62 79 ASN B N 1
ATOM 1753 C CA . ASN B 1 79 ? -1.105 -22.609 -3.223 1 96.62 79 ASN B CA 1
ATOM 1754 C C . ASN B 1 79 ? 0.018 -21.859 -3.938 1 96.62 79 ASN B C 1
ATOM 1756 O O . ASN B 1 79 ? 0.983 -21.438 -3.303 1 96.62 79 ASN B O 1
ATOM 1760 N N . GLU B 1 80 ? -0.233 -21.656 -5.219 1 96.62 80 GLU B N 1
ATOM 1761 C CA . GLU B 1 80 ? 0.762 -20.953 -6.02 1 96.62 80 GLU B CA 1
ATOM 1762 C C . GLU B 1 80 ? 0.521 -19.438 -6.004 1 96.62 80 GLU B C 1
ATOM 1764 O O . GLU B 1 80 ? -0.625 -19 -6.055 1 96.62 80 GLU B O 1
ATOM 1769 N N . VAL B 1 81 ? 1.603 -18.75 -5.895 1 98.38 81 VAL B N 1
ATOM 1770 C CA . VAL B 1 81 ? 1.616 -17.312 -6.156 1 98.38 81 VAL B CA 1
ATOM 1771 C C . VAL B 1 81 ? 2.545 -17.016 -7.328 1 98.38 81 VAL B C 1
ATOM 1773 O O . VAL B 1 81 ? 3.715 -17.406 -7.32 1 98.38 81 VAL B O 1
ATOM 1776 N N . LEU B 1 82 ? 1.979 -16.359 -8.367 1 98.38 82 LEU B N 1
ATOM 1777 C CA . LEU B 1 82 ? 2.74 -15.992 -9.555 1 98.38 82 LEU B CA 1
ATOM 1778 C C . LEU B 1 82 ? 3.369 -14.617 -9.398 1 98.3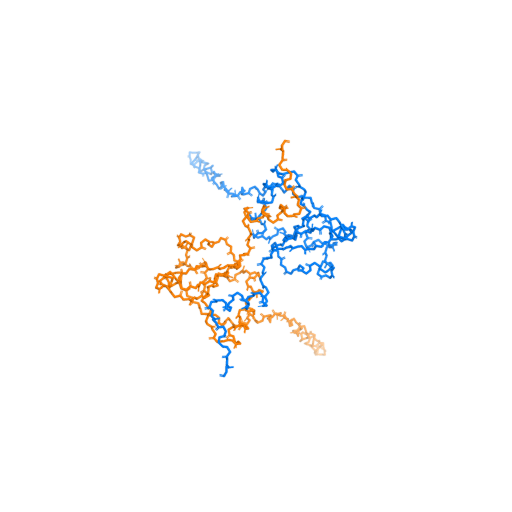8 82 LEU B C 1
ATOM 1780 O O . LEU B 1 82 ? 2.672 -13.641 -9.102 1 98.38 82 LEU B O 1
ATOM 1784 N N . ALA B 1 83 ? 4.656 -14.586 -9.578 1 98.06 83 ALA B N 1
ATOM 1785 C CA . ALA B 1 83 ? 5.355 -13.328 -9.328 1 98.06 83 ALA B CA 1
ATOM 1786 C C . ALA B 1 83 ? 5.98 -12.789 -10.609 1 98.06 83 ALA B C 1
ATOM 1788 O O . ALA B 1 83 ? 6.562 -13.547 -11.391 1 98.06 83 ALA B O 1
ATOM 1789 N N . VAL B 1 84 ? 5.812 -11.492 -10.82 1 96.62 84 VAL B N 1
ATOM 1790 C CA . VAL B 1 84 ? 6.355 -10.812 -11.992 1 96.62 84 VAL B CA 1
ATOM 1791 C C . VAL B 1 84 ? 7.336 -9.727 -11.547 1 96.62 84 VAL B C 1
ATOM 1793 O O . VAL B 1 84 ? 6.977 -8.836 -10.773 1 96.62 84 VAL B O 1
ATOM 1796 N N . ASP B 1 85 ? 8.531 -9.859 -12.008 1 95.31 85 ASP B N 1
ATOM 1797 C CA . ASP B 1 85 ? 9.5 -8.781 -11.859 1 95.31 85 ASP B CA 1
ATOM 1798 C C . ASP B 1 85 ? 9.258 -7.672 -12.875 1 95.31 85 ASP B C 1
ATOM 1800 O O . ASP B 1 85 ? 9.469 -7.867 -14.078 1 95.31 85 ASP B O 1
ATOM 1804 N N . ILE B 1 86 ? 8.961 -6.492 -12.375 1 92.56 86 ILE B N 1
ATOM 1805 C CA . ILE B 1 86 ? 8.469 -5.453 -13.273 1 92.56 86 ILE B CA 1
ATOM 1806 C C . ILE B 1 86 ? 9.633 -4.852 -14.055 1 92.56 86 ILE B C 1
ATOM 1808 O O . ILE B 1 86 ? 9.43 -4.141 -15.039 1 92.56 86 ILE B O 1
ATOM 1812 N N . ASN B 1 87 ? 10.852 -5.129 -13.633 1 91.31 87 ASN B N 1
ATOM 1813 C CA . ASN B 1 87 ? 12.008 -4.516 -14.281 1 91.31 87 ASN B CA 1
ATOM 1814 C C . ASN B 1 87 ? 12.602 -5.43 -15.344 1 91.31 87 ASN B C 1
ATOM 1816 O O . ASN B 1 87 ? 13.508 -5.023 -16.078 1 91.31 87 ASN B O 1
ATOM 1820 N N . GLU B 1 88 ? 12.07 -6.598 -15.453 1 92.31 88 GLU B N 1
ATOM 1821 C CA . GLU B 1 88 ? 12.562 -7.473 -16.516 1 92.31 88 GLU B CA 1
ATOM 1822 C C . GLU B 1 88 ? 12.07 -7.012 -17.891 1 92.31 88 GLU B C 1
ATOM 1824 O O . GLU B 1 88 ? 10.914 -6.594 -18.031 1 92.31 88 GLU B O 1
ATOM 1829 N N . ASP B 1 89 ? 12.891 -7.082 -18.875 1 88.69 89 ASP B N 1
ATOM 1830 C CA . ASP B 1 89 ? 12.602 -6.578 -20.219 1 88.69 89 ASP B CA 1
ATOM 1831 C C . ASP B 1 89 ? 11.305 -7.184 -20.766 1 88.69 89 ASP B C 1
ATOM 1833 O O . ASP B 1 89 ? 10.516 -6.492 -21.406 1 88.69 89 ASP B O 1
ATOM 1837 N N . GLU B 1 90 ? 11.102 -8.344 -20.516 1 87.44 90 GLU B N 1
ATOM 1838 C CA . GLU B 1 90 ? 9.938 -9.055 -21.031 1 87.44 90 GLU B CA 1
ATOM 1839 C C . GLU B 1 90 ? 8.656 -8.578 -20.344 1 87.44 90 GLU B C 1
ATOM 1841 O O . GLU B 1 90 ? 7.551 -8.875 -20.812 1 87.44 90 GLU B O 1
ATOM 1846 N N . ASN B 1 91 ? 8.781 -7.781 -19.234 1 90.62 91 ASN B N 1
ATOM 1847 C CA . ASN B 1 91 ? 7.613 -7.363 -18.469 1 90.62 91 ASN B CA 1
ATOM 1848 C C . ASN B 1 91 ? 7.367 -5.863 -18.609 1 90.62 91 ASN B C 1
ATOM 1850 O O . ASN B 1 91 ? 6.477 -5.316 -17.953 1 90.62 91 ASN B O 1
ATOM 1854 N N . LYS B 1 92 ? 7.996 -5.105 -19.375 1 80.75 92 LYS B N 1
ATOM 1855 C CA . LYS B 1 92 ? 7.914 -3.65 -19.484 1 80.75 92 LYS B CA 1
ATOM 1856 C C . LYS B 1 92 ? 6.559 -3.221 -20.047 1 80.75 92 LYS B C 1
ATOM 1858 O O . LYS B 1 92 ? 6.141 -2.076 -19.859 1 80.75 92 LYS B O 1
ATOM 1863 N N . ASN B 1 93 ? 5.777 -4.055 -20.641 1 76.88 93 ASN B N 1
ATOM 1864 C CA . ASN B 1 93 ? 4.477 -3.75 -21.234 1 76.88 93 ASN B CA 1
ATOM 1865 C C . ASN B 1 93 ? 3.359 -3.82 -20.188 1 76.88 93 ASN B C 1
ATOM 1867 O O . ASN B 1 93 ? 2.207 -3.51 -20.484 1 76.88 93 ASN B O 1
ATOM 1871 N N . LEU B 1 94 ? 3.666 -4.141 -18.984 1 71.38 94 LEU B N 1
ATOM 1872 C CA . LEU B 1 94 ? 2.662 -4.367 -17.953 1 71.38 94 LEU B CA 1
ATOM 1873 C C . LEU B 1 94 ? 1.773 -3.141 -17.781 1 71.38 94 LEU B C 1
ATOM 1875 O O . LEU B 1 94 ? 0.568 -3.27 -17.547 1 71.38 94 LEU B O 1
ATOM 1879 N N . LEU B 1 95 ? 2.406 -2.043 -17.875 1 65.88 95 LEU B N 1
ATOM 1880 C CA . LEU B 1 95 ? 1.595 -0.832 -17.812 1 65.88 95 LEU B CA 1
ATOM 1881 C C . LEU B 1 95 ? 0.569 -0.809 -18.938 1 65.88 95 LEU B C 1
ATOM 1883 O O . LEU B 1 95 ? -0.571 -0.385 -18.734 1 65.88 95 LEU B O 1
ATOM 1887 N N . ILE B 1 96 ? 1.001 -1.476 -19.922 1 63.44 96 ILE B N 1
ATOM 1888 C CA . ILE B 1 96 ? 0.177 -1.471 -21.141 1 63.44 96 ILE B CA 1
ATOM 1889 C C . ILE B 1 96 ? -0.801 -2.643 -21.094 1 63.44 96 ILE B C 1
ATOM 1891 O O . ILE B 1 96 ? -1.928 -2.537 -21.578 1 63.44 96 ILE B O 1
ATOM 1895 N N . GLU B 1 97 ? -0.509 -3.545 -20.453 1 71.06 97 GLU B N 1
ATOM 1896 C CA . GLU B 1 97 ? -1.261 -4.797 -20.484 1 71.06 97 GLU B CA 1
ATOM 1897 C C . GLU B 1 97 ? -2.486 -4.727 -19.578 1 71.06 97 GLU B C 1
ATOM 1899 O O . GLU B 1 97 ? -3.32 -5.637 -19.594 1 71.06 97 GLU B O 1
ATOM 1904 N N . GLY B 1 98 ? -2.656 -3.611 -18.953 1 79.5 98 GLY B N 1
ATOM 1905 C CA . GLY B 1 98 ? -3.92 -3.406 -18.266 1 79.5 98 GLY B CA 1
ATOM 1906 C C . GLY B 1 98 ? -3.865 -3.779 -16.797 1 79.5 98 GLY B C 1
ATOM 1907 O O . GLY B 1 98 ? -4.895 -3.812 -16.125 1 79.5 98 GLY B O 1
ATOM 1908 N N . PHE B 1 99 ? -2.803 -4.199 -16.312 1 86.88 99 PHE B N 1
ATOM 1909 C CA . PHE B 1 99 ? -2.734 -4.539 -14.891 1 86.88 99 PHE B CA 1
ATOM 1910 C C . PHE B 1 99 ? -2.557 -3.285 -14.039 1 86.88 99 PHE B C 1
ATOM 1912 O O . PHE B 1 99 ? -2.629 -3.348 -12.812 1 86.88 99 PHE B O 1
ATOM 1919 N N . ASP B 1 100 ? -2.314 -2.172 -14.688 1 86.44 100 ASP B N 1
ATOM 1920 C CA . ASP B 1 100 ? -2.217 -0.894 -13.984 1 86.44 100 ASP B CA 1
ATOM 1921 C C . ASP B 1 100 ? -1.211 -0.97 -12.844 1 86.44 100 ASP B C 1
ATOM 1923 O O . ASP B 1 100 ? -1.532 -0.626 -11.703 1 86.44 100 ASP B O 1
ATOM 1927 N N . ILE B 1 101 ? -0.014 -1.476 -13.18 1 89.56 101 ILE B N 1
ATOM 1928 C CA . ILE B 1 101 ? 1.06 -1.596 -12.195 1 89.56 101 ILE B CA 1
ATOM 1929 C C . ILE B 1 101 ? 1.915 -0.331 -12.211 1 89.56 101 ILE B C 1
ATOM 1931 O O . ILE B 1 101 ? 2.619 -0.06 -13.188 1 89.56 101 ILE B O 1
ATOM 1935 N N . ASN B 1 102 ? 1.86 0.484 -11.164 1 81.69 102 ASN B N 1
ATOM 1936 C CA . ASN B 1 102 ? 2.557 1.766 -11.133 1 81.69 102 ASN B CA 1
ATOM 1937 C C . ASN B 1 102 ? 3.471 1.877 -9.922 1 81.69 102 ASN B C 1
ATOM 1939 O O . ASN B 1 102 ? 4.133 2.898 -9.727 1 81.69 102 ASN B O 1
ATOM 1943 N N . SER B 1 103 ? 3.529 0.913 -9.148 1 86.56 103 SER B N 1
ATOM 1944 C CA . SER B 1 103 ? 4.371 0.82 -7.961 1 86.56 103 SER B CA 1
ATOM 1945 C C . SER B 1 103 ? 4.555 -0.63 -7.527 1 86.56 103 SER B C 1
ATOM 1947 O O . SER B 1 103 ? 3.941 -1.536 -8.094 1 86.56 103 SER B O 1
ATOM 1949 N N . THR B 1 104 ? 5.5 -0.871 -6.609 1 90.75 104 THR B N 1
ATOM 1950 C CA . THR B 1 104 ? 5.66 -2.182 -5.988 1 90.75 104 THR B CA 1
ATOM 1951 C C . THR B 1 104 ? 5.848 -2.047 -4.48 1 90.75 104 THR B C 1
ATOM 1953 O O . THR B 1 104 ? 6.348 -1.025 -4 1 90.75 104 THR B O 1
ATOM 1956 N N . PRO B 1 105 ? 5.387 -3.051 -3.818 1 93.38 105 PRO B N 1
ATOM 1957 C CA . PRO B 1 105 ? 4.711 -4.27 -4.273 1 93.38 105 PRO B CA 1
ATOM 1958 C C . PRO B 1 105 ? 3.232 -4.043 -4.586 1 93.38 105 PRO B C 1
ATOM 1960 O O . PRO B 1 105 ? 2.604 -3.154 -4.004 1 93.38 105 PRO B O 1
ATOM 1963 N N . ILE B 1 106 ? 2.723 -4.855 -5.512 1 94.62 106 ILE B N 1
ATOM 1964 C CA . ILE B 1 106 ? 1.296 -5 -5.785 1 94.62 106 ILE B CA 1
ATOM 1965 C C . ILE B 1 106 ? 0.925 -6.48 -5.828 1 94.62 106 ILE B C 1
ATOM 1967 O O . ILE B 1 106 ? 1.687 -7.301 -6.344 1 94.62 106 ILE B O 1
ATOM 1971 N N . VAL B 1 107 ? -0.16 -6.828 -5.219 1 97.25 107 VAL B N 1
ATOM 1972 C CA . VAL B 1 107 ? -0.74 -8.156 -5.367 1 97.25 107 VAL B CA 1
ATOM 1973 C C . VAL B 1 107 ? -2.152 -8.047 -5.938 1 97.25 107 VAL B C 1
ATOM 1975 O O . VAL B 1 107 ? -2.967 -7.262 -5.441 1 97.25 107 VAL B O 1
ATOM 1978 N N . ILE B 1 108 ? -2.375 -8.797 -6.977 1 96.5 108 ILE B N 1
ATOM 1979 C CA . ILE B 1 108 ? -3.75 -8.859 -7.461 1 96.5 108 ILE B CA 1
ATOM 1980 C C . ILE B 1 108 ? -4.328 -10.25 -7.203 1 96.5 108 ILE B C 1
ATOM 1982 O O . ILE B 1 108 ? -3.617 -11.25 -7.293 1 96.5 108 ILE B O 1
ATOM 1986 N N . PHE B 1 109 ? -5.555 -10.25 -6.82 1 97.25 109 PHE B N 1
ATOM 1987 C CA . PHE B 1 109 ? -6.312 -11.469 -6.59 1 97.25 109 PHE B CA 1
ATOM 1988 C C . PHE B 1 109 ? -7.359 -11.672 -7.68 1 97.25 109 PHE B C 1
ATOM 1990 O O . PHE B 1 109 ? -8.336 -10.922 -7.754 1 97.25 109 PHE B O 1
ATOM 1997 N N . VAL B 1 110 ? -7.133 -12.734 -8.516 1 96.25 110 VAL B N 1
ATOM 1998 C CA . VAL B 1 110 ? -7.945 -12.953 -9.711 1 96.25 110 VAL B CA 1
ATOM 1999 C C . VAL B 1 110 ? -8.766 -14.227 -9.555 1 96.25 110 VAL B C 1
ATOM 2001 O O . VAL B 1 110 ? -8.227 -15.297 -9.266 1 96.25 110 VAL B O 1
ATOM 2004 N N . ASP B 1 111 ? -10.023 -14.047 -9.68 1 95.5 111 ASP B N 1
ATOM 2005 C CA . ASP B 1 111 ? -10.953 -15.172 -9.68 1 95.5 111 ASP B CA 1
ATOM 2006 C C . ASP B 1 111 ? -11.648 -15.305 -11.031 1 95.5 111 ASP B C 1
ATOM 2008 O O . ASP B 1 111 ? -12.375 -14.406 -11.453 1 95.5 111 ASP B O 1
ATOM 2012 N N . SER B 1 112 ? -11.352 -16.453 -11.695 1 96.25 112 SER B N 1
ATOM 2013 C CA . SER B 1 112 ? -11.977 -16.734 -12.977 1 96.25 112 SER B CA 1
ATOM 2014 C C . SER B 1 112 ? -11.719 -15.617 -13.977 1 96.25 112 SER B C 1
ATOM 2016 O O . SER B 1 112 ? -12.648 -15.125 -14.625 1 96.25 112 SER B O 1
ATOM 2018 N N . GLY B 1 113 ? -10.57 -15.133 -14 1 95.12 113 GLY B N 1
ATOM 2019 C CA . GLY B 1 113 ? -10.109 -14.172 -14.992 1 95.12 113 GLY B CA 1
ATOM 2020 C C . GLY B 1 113 ? -10.414 -12.734 -14.609 1 95.12 113 GLY B C 1
ATOM 2021 O O . GLY B 1 113 ? -10.008 -11.805 -15.312 1 95.12 113 GLY B O 1
ATOM 2022 N N . LYS B 1 114 ? -11.102 -12.523 -13.484 1 94.38 114 LYS B N 1
ATOM 2023 C CA . LYS B 1 114 ? -11.492 -11.172 -13.078 1 94.38 114 LYS B CA 1
ATOM 2024 C C . LYS B 1 114 ? -10.773 -10.758 -11.797 1 94.38 114 LYS B C 1
ATOM 2026 O O . LYS B 1 114 ? -10.766 -11.508 -10.82 1 94.38 114 LYS B O 1
ATOM 2031 N N . GLU B 1 115 ? -10.141 -9.617 -11.828 1 94.38 115 GLU B N 1
ATOM 2032 C CA . GLU B 1 115 ? -9.531 -9.094 -10.609 1 94.38 115 GLU B CA 1
ATOM 2033 C C . GLU B 1 115 ? -10.594 -8.719 -9.578 1 94.38 115 GLU B C 1
ATOM 2035 O O . GLU B 1 115 ? -11.477 -7.91 -9.859 1 94.38 115 GLU B O 1
ATOM 2040 N N . GLN B 1 116 ? -10.523 -9.312 -8.414 1 91.94 116 GLN B N 1
ATOM 2041 C CA . GLN B 1 116 ? -11.484 -9.07 -7.336 1 91.94 116 GLN B CA 1
ATOM 2042 C C . GLN B 1 116 ? -10.961 -8.031 -6.355 1 91.94 116 GLN B C 1
ATOM 2044 O O . GLN B 1 116 ? -11.727 -7.215 -5.836 1 91.94 116 GLN B O 1
ATOM 2049 N N . GLU B 1 117 ? -9.703 -8.086 -6.043 1 90.75 117 GLU B N 1
ATOM 2050 C CA . GLU B 1 117 ? -9.031 -7.234 -5.066 1 90.75 117 GLU B CA 1
ATOM 2051 C C . GLU B 1 117 ? -7.566 -7.016 -5.438 1 90.75 117 GLU B C 1
ATOM 2053 O O . GLU B 1 117 ? -7.012 -7.762 -6.242 1 90.75 117 GLU B O 1
ATOM 2058 N N . ARG B 1 118 ? -6.992 -5.996 -4.852 1 92.94 118 ARG B N 1
ATOM 2059 C CA . ARG B 1 118 ? -5.551 -5.816 -4.984 1 92.94 118 ARG B CA 1
ATOM 2060 C C . ARG B 1 118 ? -4.965 -5.148 -3.748 1 92.94 118 ARG B C 1
ATOM 2062 O O . ARG B 1 118 ? -5.664 -4.438 -3.029 1 92.94 118 ARG B O 1
ATOM 2069 N N . PHE B 1 119 ? -3.777 -5.445 -3.459 1 93.44 119 PHE B N 1
ATOM 2070 C CA . PHE B 1 119 ? -2.91 -4.637 -2.609 1 93.44 119 PHE B CA 1
ATOM 2071 C C . PHE B 1 119 ? -2.027 -3.723 -3.453 1 93.44 119 PHE B C 1
ATOM 2073 O O . PHE B 1 119 ? -1.366 -4.18 -4.387 1 93.44 119 PHE B O 1
ATOM 2080 N N . SER B 1 120 ? -2.111 -2.451 -3.191 1 91.5 120 SER B N 1
ATOM 2081 C CA . SER B 1 120 ? -1.245 -1.479 -3.85 1 91.5 120 SER B CA 1
ATOM 2082 C C . SER B 1 120 ? -0.343 -0.772 -2.842 1 91.5 120 SER B C 1
ATOM 2084 O O . SER B 1 120 ? -0.757 -0.501 -1.714 1 91.5 120 SER B O 1
ATOM 2086 N N . SER B 1 121 ? 0.819 -0.442 -3.35 1 88.44 121 SER B N 1
ATOM 2087 C CA . SER B 1 121 ? 1.769 0.271 -2.502 1 88.44 121 SER B CA 1
ATOM 2088 C C . SER B 1 121 ? 1.414 1.751 -2.398 1 88.44 121 SER B C 1
ATOM 2090 O O . SER B 1 121 ? 1.909 2.453 -1.514 1 88.44 121 SER B O 1
ATOM 2092 N N . VAL B 1 122 ? 0.665 2.189 -3.379 1 89.94 122 VAL B N 1
ATOM 2093 C CA . VAL B 1 122 ? 0.236 3.584 -3.402 1 89.94 122 VAL B CA 1
ATOM 2094 C C . VAL B 1 122 ? -1.286 3.654 -3.504 1 89.94 122 VAL B C 1
ATOM 2096 O O . VAL B 1 122 ? -1.94 2.656 -3.818 1 89.94 122 VAL B O 1
ATOM 2099 N N . PHE B 1 123 ? -1.847 4.758 -3.074 1 91.31 123 PHE B N 1
ATOM 2100 C CA . PHE B 1 123 ? -3.285 4.969 -3.18 1 91.31 123 PHE B CA 1
ATOM 2101 C C . PHE B 1 123 ? -3.602 5.996 -4.262 1 91.31 123 PHE B C 1
ATOM 2103 O O . PHE B 1 123 ? -2.779 6.867 -4.559 1 91.31 123 PHE B O 1
ATOM 2110 N N . GLY B 1 124 ? -4.754 5.859 -4.879 1 90.62 124 GLY B N 1
ATOM 2111 C CA . GLY B 1 124 ? -5.199 6.781 -5.91 1 90.62 124 GLY B CA 1
ATOM 2112 C C . GLY B 1 124 ? -5.938 7.984 -5.355 1 90.62 124 GLY B C 1
ATOM 2113 O O . GLY B 1 124 ? -6.277 8.016 -4.172 1 90.62 124 GLY B O 1
ATOM 2114 N N . GLU B 1 125 ? -6.145 8.93 -6.25 1 93.62 125 GLU B N 1
ATOM 2115 C CA . GLU B 1 125 ? -6.785 10.18 -5.863 1 93.62 125 GLU B CA 1
ATOM 2116 C C . GLU B 1 125 ? -8.203 9.938 -5.348 1 93.62 125 GLU B C 1
ATOM 2118 O O . GLU B 1 125 ? -8.562 10.398 -4.262 1 93.62 125 GLU B O 1
ATOM 2123 N N . GLU B 1 126 ? -8.992 9.266 -6.062 1 93.12 126 GLU B N 1
ATOM 2124 C CA . GLU B 1 126 ? -10.391 9.039 -5.711 1 93.12 126 GLU B CA 1
ATOM 2125 C C . GLU B 1 126 ? -10.508 8.25 -4.406 1 93.12 126 GLU B C 1
ATOM 2127 O O . GLU B 1 126 ? -11.336 8.586 -3.553 1 93.12 126 GLU B O 1
ATOM 2132 N N . GLU B 1 127 ? -9.68 7.227 -4.277 1 91.56 127 GLU B N 1
ATOM 2133 C CA . GLU B 1 127 ? -9.688 6.426 -3.059 1 91.56 127 GLU B CA 1
ATOM 2134 C C . GLU B 1 127 ? -9.336 7.277 -1.84 1 91.56 127 GLU B C 1
ATOM 2136 O O . GLU B 1 127 ? -9.969 7.152 -0.789 1 91.56 127 GLU B O 1
ATOM 2141 N N . PHE B 1 128 ? -8.352 8.141 -1.958 1 95.69 128 PHE B N 1
ATOM 2142 C CA . PHE B 1 128 ? -7.945 9.023 -0.875 1 95.69 128 PHE B CA 1
ATOM 2143 C C . PHE B 1 128 ? -9.094 9.945 -0.472 1 95.69 128 PHE B C 1
ATOM 2145 O O . PHE B 1 128 ? -9.43 10.039 0.709 1 95.69 128 PHE B O 1
ATOM 2152 N N . LYS B 1 129 ? -9.656 10.516 -1.455 1 94.56 129 LYS B N 1
ATOM 2153 C CA . LYS B 1 129 ? -10.734 11.469 -1.197 1 94.56 129 LYS B CA 1
ATOM 2154 C C . LYS B 1 129 ? -11.922 10.797 -0.525 1 94.56 129 LYS B C 1
ATOM 2156 O O . LYS B 1 129 ? -12.539 11.367 0.375 1 94.56 129 LYS B O 1
ATOM 2161 N N . GLU B 1 130 ? -12.195 9.648 -0.954 1 93.44 130 GLU B N 1
ATOM 2162 C CA . GLU B 1 130 ? -13.305 8.898 -0.375 1 93.44 130 GLU B CA 1
ATOM 2163 C C . GLU B 1 130 ? -13.07 8.625 1.109 1 93.44 130 GLU B C 1
ATOM 2165 O O . GLU B 1 130 ? -13.961 8.859 1.934 1 93.44 130 GLU B O 1
ATOM 2170 N N . ARG B 1 131 ? -11.945 8.219 1.438 1 92.5 131 ARG B N 1
ATOM 2171 C CA . ARG B 1 131 ? -11.648 7.93 2.838 1 92.5 131 ARG B CA 1
ATOM 2172 C C . ARG B 1 131 ? -11.562 9.211 3.656 1 92.5 131 ARG B C 1
ATOM 2174 O O . ARG B 1 131 ? -12.016 9.25 4.805 1 92.5 131 ARG B O 1
ATOM 2181 N N . ALA B 1 132 ? -10.969 10.219 3.047 1 95.75 132 ALA B N 1
ATOM 2182 C CA . ALA B 1 132 ? -10.836 11.508 3.729 1 95.75 132 ALA B CA 1
ATOM 2183 C C . ALA B 1 132 ? -12.211 12.094 4.059 1 95.75 132 ALA B C 1
ATOM 2185 O O . ALA B 1 132 ? -12.375 12.758 5.086 1 95.75 132 ALA B O 1
ATOM 2186 N N . SER B 1 133 ? -13.164 11.828 3.217 1 92.81 133 SER B N 1
ATOM 2187 C CA . SER B 1 133 ? -14.5 12.391 3.4 1 92.81 133 SER B CA 1
ATOM 2188 C C . SER B 1 133 ? -15.172 11.828 4.648 1 92.81 133 SER B C 1
ATOM 2190 O O . SER B 1 133 ? -16.094 12.43 5.188 1 92.81 133 SER B O 1
ATOM 2192 N N . LYS B 1 134 ? -14.695 10.719 5.098 1 89.25 134 LYS B N 1
ATOM 2193 C CA . LYS B 1 134 ? -15.242 10.109 6.305 1 89.25 134 LYS B CA 1
ATOM 2194 C C . LYS B 1 134 ? -14.742 10.828 7.555 1 89.25 134 LYS B C 1
ATOM 2196 O O . LYS B 1 134 ? -15.32 10.672 8.633 1 89.25 134 LYS B O 1
ATOM 2201 N N . VAL B 1 135 ? -13.648 11.469 7.418 1 93.44 135 VAL B N 1
ATOM 2202 C CA . VAL B 1 135 ? -13.055 12.203 8.531 1 93.44 135 VAL B CA 1
ATOM 2203 C C . VAL B 1 135 ? -13.562 13.648 8.516 1 93.44 135 VAL B C 1
ATOM 2205 O O . VAL B 1 135 ? -13.992 14.164 9.547 1 93.44 135 VAL B O 1
ATOM 2208 N N . TYR B 1 136 ? -13.336 14.211 7.305 1 89.94 136 TYR B N 1
ATOM 2209 C CA . TYR B 1 136 ? -13.734 15.602 7.145 1 89.94 136 TYR B CA 1
ATOM 2210 C C . TYR B 1 136 ? -14.977 15.719 6.266 1 89.94 136 TYR B C 1
ATOM 2212 O O . TYR B 1 136 ? -15.086 15.031 5.242 1 89.94 136 TYR B O 1
ATOM 2220 N N . SER B 1 137 ? -16.25 15.625 6.84 1 73.62 137 SER B N 1
ATOM 2221 C CA . SER B 1 137 ? -17.438 15.773 6.004 1 73.62 137 SER B CA 1
ATOM 2222 C C . SER B 1 137 ? -17.203 16.797 4.898 1 73.62 137 SER B C 1
ATOM 2224 O O . SER B 1 137 ? -16.578 17.828 5.125 1 73.62 137 SER B O 1
ATOM 2226 N N . ASN B 1 138 ? -16.812 16.281 3.725 1 55.75 138 ASN B N 1
ATOM 2227 C CA . ASN B 1 138 ? -16.75 17.266 2.641 1 55.75 138 ASN B CA 1
ATOM 2228 C C . ASN B 1 138 ? -17.906 18.25 2.713 1 55.75 138 ASN B C 1
ATOM 2230 O O . ASN B 1 138 ? -19.062 17.875 2.51 1 55.75 138 ASN B O 1
ATOM 2234 N N . ASP B 1 139 ? -18.156 18.953 3.766 1 44.41 139 ASP B N 1
ATOM 2235 C CA . ASP B 1 139 ? -19.141 20.016 3.568 1 44.41 139 ASP B CA 1
ATOM 2236 C C . ASP B 1 139 ? -18.969 20.672 2.201 1 44.41 139 ASP B C 1
ATOM 2238 O O . ASP B 1 139 ? -17.891 21.188 1.878 1 44.41 139 ASP B O 1
ATOM 2242 N N . GLY B 1 140 ? -19.375 20.156 1.114 1 37.72 140 GLY B N 1
ATOM 2243 C CA . GLY B 1 140 ? -19.703 21 -0.025 1 37.72 140 GLY B CA 1
ATOM 2244 C C . GLY B 1 140 ? -20.031 22.438 0.364 1 37.72 140 GLY B C 1
ATOM 2245 O O . GLY B 1 140 ? -20.609 22.688 1.424 1 37.72 140 GLY B O 1
ATOM 2246 N N . VAL B 1 141 ? -19.312 23.438 -0.072 1 33.97 141 VAL B N 1
ATOM 2247 C CA . VAL B 1 141 ? -19.781 24.781 -0.412 1 33.97 141 VAL B CA 1
ATOM 2248 C C . VAL B 1 141 ? -21.203 24.703 -0.967 1 33.97 141 VAL B C 1
ATOM 2250 O O . VAL B 1 141 ? -21.422 24.125 -2.031 1 33.97 141 VAL B O 1
ATOM 2253 N N . ASN B 1 142 ? -22.266 24.266 -0.272 1 25.67 142 ASN B N 1
ATOM 2254 C CA . ASN B 1 142 ? -23.391 25.125 -0.621 1 25.67 142 ASN B CA 1
ATOM 2255 C C . ASN B 1 142 ? -23.062 26.594 -0.404 1 25.67 142 ASN B C 1
ATOM 2257 O O . ASN B 1 142 ? -22.438 26.953 0.598 1 25.67 142 ASN B O 1
#

Radius of gyration: 26.93 Å; Cα contacts (8 Å, |Δi|>4): 406; chains: 2; bounding box: 93×65×62 Å

Secondary structure (DSSP, 8-state):
--TTSSHHHHTTSGGGS---------------SEE--HHHHHHHHHTT--EEEEEE-TT-HHHHHHHHHHHHHHHHH----EEEETTSGGGTTHHHHTS---SSSEEEEEETTEEEEEE-SS--HHHHHHHHHTTS------/--TTTHHHHHHHHGGGS---------------SEE--HHHHHHHHHTT--EEEEEE-TT-HHHHHHHHHHHHHHHHH----EEEETTSGGGTTHHHHTS---SSSEEEEEETTEEEEEE-SS--HHHHHHHHHTTS------

InterPro domains:
  IPR013766 Thioredoxin domain [PF00085] (45-129)
  IPR017937 Thioredoxin, conserved site [PS00194] (52-70)
  IPR036249 Thioredoxin-like superfamily [SSF52833] (33-135)